Protein AF-A0A352FK20-F1 (afdb_monomer)

Radius of gyration: 24.93 Å; Cα contacts (8 Å, |Δi|>4): 158; chains: 1; bounding box: 76×64×79 Å

Mean predicted aligned error: 16.55 Å

Nearest PDB structures (foldseek):
  9g6k-assembly1_LO  TM=6.236E-01  e=1.620E+00  Toxoplasma gondii
  7z24-assembly1_A  TM=2.726E-01  e=5.419E-01  Human immunodeficiency virus type 1 BH10
  3jva-assembly1_C  TM=3.379E-01  e=4.843E+00  Enterococcus faecalis V583
  6hiv-assembly1_CQ  TM=2.005E-01  e=7.880E+00  Trypanosoma brucei brucei

pLDDT: mean 73.33, std 23.07, range [33.41, 97.56]

Sequence (200 aa):
MKIEVPALSTTNFAVSARATLFMNYSQLVYPLFMFGSLTFVTVTRFGFESRRQVFAFEAVPQTMHHVSTKEASFELLTSSKKSSADNRPRLGTVLPIVTANGFTILEGSRVGGTTDHRFRVRHSTGSQQNVSVRFDRSVMARVDQVRKSHLWIGSRFWAFQAEAYLEAYLIEKADYPPKDQLLIEELSDDEMLLAAHWKD

Structure (mmCIF, N/CA/C/O backbone):
data_AF-A0A352FK20-F1
#
_entry.id   AF-A0A352FK20-F1
#
loop_
_atom_site.group_PDB
_atom_site.id
_atom_site.type_symbol
_atom_site.label_atom_id
_atom_site.label_alt_id
_atom_site.label_comp_id
_atom_site.label_asym_id
_atom_site.label_entity_id
_atom_site.label_seq_id
_atom_site.pdbx_PDB_ins_code
_atom_site.Cartn_x
_atom_site.Cartn_y
_atom_site.Cartn_z
_atom_site.occupancy
_atom_site.B_iso_or_equiv
_atom_site.auth_seq_id
_atom_site.auth_comp_id
_atom_site.auth_asym_id
_atom_site.auth_atom_id
_atom_site.pdbx_PDB_model_num
ATOM 1 N N . MET A 1 1 ? 29.766 -10.667 45.764 1.00 51.94 1 MET A N 1
ATOM 2 C CA . MET A 1 1 ? 29.066 -9.689 44.904 1.00 51.94 1 MET A CA 1
ATOM 3 C C . MET A 1 1 ? 28.395 -10.461 43.785 1.00 51.94 1 MET A C 1
ATOM 5 O O . MET A 1 1 ? 29.084 -11.165 43.063 1.00 51.94 1 MET A O 1
ATOM 9 N N . LYS A 1 2 ? 27.062 -10.440 43.738 1.00 50.00 2 LYS A N 1
ATOM 10 C CA . LYS A 1 2 ? 26.244 -11.222 42.804 1.00 50.00 2 LYS A CA 1
ATOM 11 C C . LYS A 1 2 ? 25.776 -10.249 41.723 1.00 50.00 2 LYS A C 1
ATOM 13 O O . LYS A 1 2 ? 25.103 -9.280 42.052 1.00 50.00 2 LYS A O 1
ATOM 18 N N . ILE A 1 3 ? 26.238 -10.439 40.492 1.00 56.88 3 ILE A N 1
ATOM 19 C CA . ILE A 1 3 ? 25.910 -9.571 39.358 1.00 56.88 3 ILE A CA 1
ATOM 20 C C . ILE A 1 3 ? 24.751 -10.244 38.624 1.00 56.88 3 ILE A C 1
ATOM 22 O O . ILE A 1 3 ? 24.950 -11.246 37.941 1.00 56.88 3 ILE A O 1
ATOM 26 N N . GLU A 1 4 ? 23.537 -9.739 38.833 1.00 54.69 4 GLU A N 1
ATOM 27 C CA . GLU A 1 4 ? 22.370 -10.096 38.025 1.00 54.69 4 GLU A CA 1
ATOM 28 C C . GLU A 1 4 ? 22.390 -9.274 36.737 1.00 54.69 4 GLU A C 1
ATOM 30 O O . GLU A 1 4 ? 22.394 -8.043 36.764 1.00 54.69 4 GLU A O 1
ATOM 35 N N . VAL A 1 5 ? 22.419 -9.971 35.604 1.00 64.69 5 VAL A N 1
ATOM 36 C CA . VAL A 1 5 ? 22.269 -9.380 34.273 1.00 64.69 5 VAL A CA 1
ATOM 37 C C . VAL A 1 5 ? 20.820 -9.607 33.833 1.00 64.69 5 VAL A C 1
ATOM 39 O O . VAL A 1 5 ? 20.395 -10.764 33.784 1.00 64.69 5 VAL A O 1
ATOM 42 N N . PRO A 1 6 ? 20.041 -8.558 33.512 1.00 68.38 6 PRO A N 1
ATOM 43 C CA . PRO A 1 6 ? 18.671 -8.732 33.055 1.00 68.38 6 PRO A CA 1
ATOM 44 C C . PRO A 1 6 ? 18.643 -9.143 31.579 1.00 68.38 6 PRO A C 1
ATOM 46 O O . PRO A 1 6 ? 19.201 -8.474 30.709 1.00 68.38 6 PRO A O 1
ATOM 49 N N . ALA A 1 7 ? 17.959 -10.252 31.300 1.00 60.22 7 ALA A N 1
ATOM 50 C CA . ALA A 1 7 ? 17.655 -10.703 29.951 1.00 60.22 7 ALA A CA 1
ATOM 51 C C . ALA A 1 7 ? 16.513 -9.857 29.363 1.00 60.22 7 ALA A C 1
ATOM 53 O O . ALA A 1 7 ? 15.358 -9.983 29.767 1.00 60.22 7 ALA A O 1
ATOM 54 N N . LEU A 1 8 ? 16.832 -9.001 28.392 1.00 63.03 8 LEU A N 1
ATOM 55 C CA . LEU A 1 8 ? 15.844 -8.339 27.541 1.00 63.03 8 LEU A CA 1
ATOM 56 C C . LEU A 1 8 ? 15.506 -9.271 26.375 1.00 63.03 8 LEU A C 1
ATOM 58 O O . LEU A 1 8 ? 16.258 -9.368 25.408 1.00 63.03 8 LEU A O 1
ATOM 62 N N . SER A 1 9 ? 14.376 -9.971 26.475 1.00 52.50 9 SER A N 1
ATOM 63 C CA . SER A 1 9 ? 13.798 -10.710 25.353 1.00 52.50 9 SER A CA 1
ATOM 64 C C . SER A 1 9 ? 12.738 -9.836 24.683 1.00 52.50 9 SER A C 1
ATOM 66 O O . SER A 1 9 ? 11.588 -9.791 25.112 1.00 52.50 9 SER A O 1
ATOM 68 N N . THR A 1 10 ? 13.140 -9.102 23.645 1.00 50.31 10 THR A N 1
ATOM 69 C CA . THR A 1 10 ? 12.216 -8.389 22.754 1.00 50.31 10 THR A CA 1
ATOM 70 C C . THR A 1 10 ? 11.916 -9.300 21.570 1.00 50.31 10 THR A C 1
ATOM 72 O O . THR A 1 10 ? 12.651 -9.327 20.586 1.00 50.31 10 THR A O 1
ATOM 75 N N . THR A 1 11 ? 10.852 -10.091 21.676 1.00 53.06 11 THR A N 1
ATOM 76 C CA . THR A 1 11 ? 10.315 -10.877 20.561 1.00 53.06 11 THR A CA 1
ATOM 77 C C . THR A 1 11 ? 9.381 -9.989 19.743 1.00 53.06 11 THR A C 1
ATOM 79 O O . THR A 1 11 ? 8.244 -9.725 20.123 1.00 53.06 11 THR A O 1
ATOM 82 N N . ASN A 1 12 ? 9.882 -9.489 18.61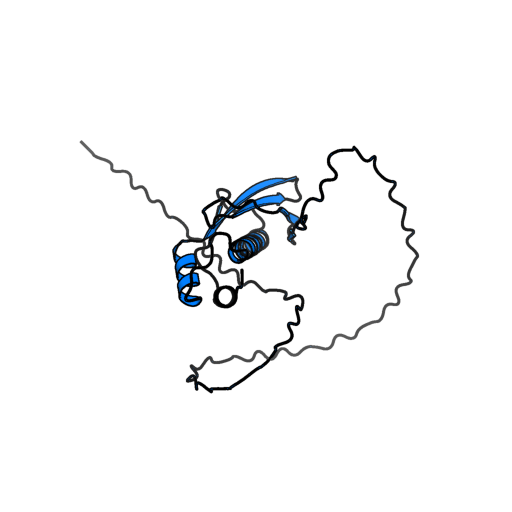2 1.00 46.91 12 ASN A N 1
ATOM 83 C CA . ASN A 1 12 ? 9.054 -8.837 17.603 1.00 46.91 12 ASN A CA 1
ATOM 84 C C . ASN A 1 12 ? 8.267 -9.921 16.856 1.00 46.91 12 ASN A C 1
ATOM 86 O O . ASN A 1 12 ? 8.843 -10.706 16.106 1.00 46.91 12 ASN A O 1
ATOM 90 N N . PHE A 1 13 ? 6.954 -9.974 17.073 1.00 40.75 13 PHE A N 1
ATOM 91 C CA . PHE A 1 13 ? 6.053 -10.770 16.248 1.00 40.75 13 PHE A CA 1
ATOM 92 C C . PHE A 1 13 ? 5.891 -10.076 14.892 1.00 40.75 13 PHE A C 1
ATOM 94 O O . PHE A 1 13 ? 5.164 -9.091 14.774 1.00 40.75 13 PHE A O 1
ATOM 101 N N . ALA A 1 14 ? 6.586 -10.586 13.875 1.00 43.91 14 ALA A N 1
ATOM 102 C CA . ALA A 1 14 ? 6.302 -10.268 12.483 1.00 43.91 14 ALA A CA 1
ATOM 103 C C . ALA A 1 14 ? 4.972 -10.937 12.110 1.00 43.91 14 ALA A C 1
ATOM 105 O O . ALA A 1 14 ? 4.897 -12.150 11.904 1.00 43.91 14 ALA A O 1
ATOM 106 N N . VAL A 1 15 ? 3.892 -10.158 12.100 1.00 47.38 15 VAL A N 1
ATOM 107 C CA . VAL A 1 15 ? 2.599 -10.611 11.586 1.00 47.38 15 VAL A CA 1
ATOM 108 C C . VAL A 1 15 ? 2.674 -10.514 10.067 1.00 47.38 15 VAL A C 1
ATOM 110 O O . VAL A 1 15 ? 2.374 -9.477 9.486 1.00 47.38 15 VAL A O 1
ATOM 113 N N . SER A 1 16 ? 3.108 -11.601 9.427 1.00 44.88 16 SER A N 1
ATOM 114 C CA . SER A 1 16 ? 2.989 -11.771 7.979 1.00 44.88 16 SER A CA 1
ATOM 115 C C . SER A 1 16 ? 1.505 -11.932 7.642 1.00 44.88 16 SER A C 1
ATOM 117 O O . SER A 1 16 ? 0.932 -13.022 7.714 1.00 44.88 16 SER A O 1
ATOM 119 N N . ALA A 1 17 ? 0.846 -10.809 7.363 1.00 48.62 17 ALA A N 1
ATOM 120 C CA . ALA A 1 17 ? -0.505 -10.794 6.832 1.00 48.62 17 ALA A CA 1
ATOM 121 C C . ALA A 1 17 ? -0.433 -11.197 5.354 1.00 48.62 17 ALA A C 1
ATOM 123 O O . ALA A 1 17 ? -0.229 -10.368 4.471 1.00 48.62 17 ALA A O 1
ATOM 124 N N . ARG A 1 18 ? -0.584 -12.496 5.078 1.00 43.16 18 ARG A N 1
ATOM 125 C CA . ARG A 1 18 ? -0.874 -12.995 3.729 1.00 43.16 18 ARG A CA 1
ATOM 126 C C . ARG A 1 18 ? -2.315 -12.628 3.368 1.00 43.16 18 ARG A C 1
ATOM 128 O O . ARG A 1 18 ? -3.209 -13.471 3.401 1.00 43.16 18 ARG A O 1
ATOM 135 N N . ALA A 1 19 ? -2.535 -11.356 3.045 1.00 44.56 19 ALA A N 1
ATOM 136 C CA . ALA A 1 19 ? -3.789 -10.883 2.487 1.00 44.56 19 ALA A CA 1
ATOM 137 C C . ALA A 1 19 ? -3.945 -11.492 1.088 1.00 44.56 19 ALA A C 1
ATOM 139 O O . ALA A 1 19 ? -3.331 -11.059 0.118 1.00 44.56 19 ALA A O 1
ATOM 140 N N . THR A 1 20 ? -4.747 -12.550 0.988 1.00 47.22 20 THR A N 1
ATOM 141 C CA . THR A 1 20 ? -5.187 -13.071 -0.308 1.00 47.22 20 THR A CA 1
ATOM 142 C C . THR A 1 20 ? -6.298 -12.137 -0.779 1.00 47.22 20 THR A C 1
ATOM 144 O O . THR A 1 20 ? -7.471 -12.356 -0.481 1.00 47.22 20 THR A O 1
ATOM 147 N N . LEU A 1 21 ? -5.914 -11.022 -1.405 1.00 49.69 21 LEU A N 1
ATOM 148 C CA . LEU A 1 21 ? -6.835 -10.039 -1.966 1.00 49.69 21 LEU A CA 1
ATOM 149 C C . LEU A 1 21 ? -7.672 -10.713 -3.061 1.00 49.69 21 LEU A C 1
ATOM 151 O O . LEU A 1 21 ? -7.237 -10.870 -4.199 1.00 49.69 21 LEU A O 1
ATOM 155 N N . PHE A 1 22 ? -8.904 -11.100 -2.725 1.00 42.16 22 PHE A N 1
ATOM 156 C CA . PHE A 1 22 ? -9.936 -11.343 -3.726 1.00 42.16 22 PHE A CA 1
ATOM 157 C C . PHE A 1 22 ? -10.317 -9.990 -4.331 1.00 42.16 22 PHE A C 1
ATOM 159 O O . PHE A 1 22 ? -11.246 -9.320 -3.884 1.00 42.16 22 PHE A O 1
ATOM 166 N N . MET A 1 23 ? -9.551 -9.573 -5.339 1.00 46.28 23 MET A N 1
ATOM 167 C CA . MET A 1 23 ? -9.867 -8.429 -6.184 1.00 46.28 23 MET A CA 1
ATOM 168 C C . MET A 1 23 ? -11.218 -8.683 -6.854 1.00 46.28 23 MET A C 1
ATOM 170 O O . MET A 1 23 ? -11.328 -9.451 -7.812 1.00 46.28 23 MET A O 1
ATOM 174 N N . ASN A 1 24 ? -12.262 -8.025 -6.351 1.00 38.66 24 ASN A N 1
ATOM 175 C CA . ASN A 1 24 ? -13.532 -7.905 -7.049 1.00 38.66 24 ASN A CA 1
ATOM 176 C C . ASN A 1 24 ? -13.319 -6.912 -8.205 1.00 38.66 24 ASN A C 1
ATOM 178 O O . ASN A 1 24 ? -13.591 -5.717 -8.095 1.00 38.66 24 ASN A O 1
ATOM 182 N N . TYR A 1 25 ? -12.714 -7.417 -9.285 1.00 43.09 25 TYR A N 1
ATOM 183 C CA . TYR A 1 25 ? -12.456 -6.706 -10.533 1.00 43.09 25 TYR A CA 1
ATOM 184 C C . TYR A 1 25 ? -13.791 -6.241 -11.130 1.00 43.09 25 TYR A C 1
ATOM 186 O O . TYR A 1 25 ? -14.442 -6.948 -11.900 1.00 43.09 25 TYR A O 1
ATOM 194 N N . SER A 1 26 ? -14.203 -5.019 -10.795 1.00 40.47 26 SER A N 1
ATOM 195 C CA . SER A 1 26 ? -15.164 -4.297 -11.622 1.00 40.47 26 SER A CA 1
ATOM 196 C C . SER A 1 26 ? -14.507 -4.062 -12.981 1.00 40.47 26 SER A C 1
ATOM 198 O O . SER A 1 26 ? -13.414 -3.508 -13.082 1.00 40.47 26 SER A O 1
ATOM 200 N N . GLN A 1 27 ? -15.148 -4.593 -14.016 1.00 39.72 27 GLN A N 1
ATOM 201 C CA . GLN A 1 27 ? -14.613 -4.777 -15.358 1.00 39.72 27 GLN A CA 1
ATOM 202 C C . GLN A 1 27 ? -14.127 -3.463 -15.989 1.00 39.72 27 GLN A C 1
ATOM 204 O O . GLN A 1 27 ? -14.922 -2.671 -16.489 1.00 39.72 27 GLN A O 1
ATOM 209 N N . LEU A 1 28 ? -12.811 -3.266 -16.052 1.00 41.94 28 LEU A N 1
ATOM 210 C CA . LEU A 1 28 ? -12.199 -2.386 -17.043 1.00 41.94 28 LEU A CA 1
ATOM 211 C C . LEU A 1 28 ? -11.729 -3.256 -18.208 1.00 41.94 28 LEU A C 1
ATOM 213 O O . LEU A 1 28 ? -10.650 -3.845 -18.189 1.00 41.94 28 LEU A O 1
ATOM 217 N N . VAL A 1 29 ? -12.594 -3.372 -19.215 1.00 39.56 29 VAL A N 1
ATOM 218 C CA . VAL A 1 29 ? -12.270 -3.983 -20.506 1.00 39.56 29 VAL A CA 1
ATOM 219 C C . VAL A 1 29 ? -11.318 -3.038 -21.236 1.00 39.56 29 VAL A C 1
ATOM 221 O O . VAL A 1 29 ? -11.742 -2.045 -21.824 1.00 39.56 29 VAL A O 1
ATOM 224 N N . TYR A 1 30 ? -10.020 -3.328 -21.193 1.00 37.00 30 TYR A N 1
ATOM 225 C CA . TYR A 1 30 ? -9.055 -2.662 -22.061 1.00 37.00 30 TYR A CA 1
ATOM 226 C C . TYR A 1 30 ? -9.026 -3.364 -23.429 1.00 37.00 30 TYR A C 1
ATOM 228 O O . TYR A 1 30 ? -8.858 -4.585 -23.477 1.00 37.00 30 TYR A O 1
ATOM 236 N N . PRO A 1 31 ? -9.156 -2.637 -24.554 1.00 41.69 31 PRO A N 1
ATOM 237 C CA . PRO A 1 31 ? -8.929 -3.213 -25.871 1.00 41.69 31 PRO A CA 1
ATOM 238 C C . PRO A 1 31 ? -7.438 -3.527 -26.044 1.00 41.69 31 PRO A C 1
ATOM 240 O O . PRO A 1 31 ? -6.585 -2.638 -26.076 1.00 41.69 31 PRO A O 1
ATOM 243 N N . LEU A 1 32 ? -7.129 -4.818 -26.154 1.00 46.16 32 LEU A N 1
ATOM 244 C CA . LEU A 1 32 ? -5.804 -5.335 -26.467 1.00 46.16 32 LEU A CA 1
ATOM 245 C C . LEU A 1 32 ? -5.486 -5.032 -27.944 1.00 46.16 32 LEU A C 1
ATOM 247 O O . LEU A 1 32 ? -5.894 -5.769 -28.840 1.00 46.16 32 LEU A O 1
ATOM 251 N N . PHE A 1 33 ? -4.766 -3.942 -28.215 1.00 45.53 33 PHE A N 1
ATOM 252 C CA . PHE A 1 33 ? -4.158 -3.723 -29.530 1.00 45.53 33 PHE A CA 1
ATOM 253 C C . PHE A 1 33 ? -2.962 -4.670 -29.692 1.00 45.53 33 PHE A C 1
ATOM 255 O O . PHE A 1 33 ? -1.864 -4.411 -29.205 1.00 45.53 33 PHE A O 1
ATOM 262 N N . MET A 1 34 ? -3.201 -5.790 -30.372 1.00 51.59 34 MET A N 1
ATOM 263 C CA . MET A 1 34 ? -2.181 -6.742 -30.804 1.00 51.59 34 MET A CA 1
ATOM 264 C C . MET A 1 34 ? -1.506 -6.231 -32.082 1.00 51.59 34 MET A C 1
ATOM 266 O O . MET A 1 34 ? -2.117 -6.229 -33.147 1.00 51.59 34 MET A O 1
ATOM 270 N N . PHE A 1 35 ? -0.230 -5.857 -31.994 1.00 48.53 35 PHE A N 1
ATOM 271 C CA . PHE A 1 35 ? 0.662 -5.802 -33.151 1.00 48.53 35 PHE A CA 1
ATOM 272 C C . PHE A 1 35 ? 1.898 -6.661 -32.882 1.00 48.53 35 PHE A C 1
ATOM 274 O O . PHE A 1 35 ? 2.691 -6.357 -31.999 1.00 48.53 35 PHE A O 1
ATOM 281 N N . GLY A 1 36 ? 2.066 -7.689 -33.717 1.00 45.59 36 GLY A N 1
ATOM 282 C CA . GLY A 1 36 ? 3.377 -8.100 -34.215 1.00 45.59 36 GLY A CA 1
ATOM 283 C C . GLY A 1 36 ? 4.175 -9.120 -33.401 1.00 45.59 36 GLY A C 1
ATOM 284 O O . GLY A 1 36 ? 4.912 -8.765 -32.494 1.00 45.59 36 GLY A O 1
ATOM 285 N N . SER A 1 37 ? 4.174 -10.348 -33.926 1.00 42.19 37 SER A N 1
ATOM 286 C CA . SER A 1 37 ? 5.195 -11.397 -33.788 1.00 42.19 37 SER A CA 1
ATOM 287 C C . SER A 1 37 ? 5.196 -12.242 -32.510 1.00 42.19 37 SER A C 1
ATOM 289 O O . SER A 1 37 ? 5.580 -11.825 -31.422 1.00 42.19 37 SER A O 1
ATOM 291 N N . LEU A 1 38 ? 4.783 -13.495 -32.703 1.00 36.97 38 LEU A N 1
ATOM 292 C CA . LEU A 1 38 ? 4.643 -14.542 -31.704 1.00 36.97 38 LEU A CA 1
ATOM 293 C C . LEU A 1 38 ? 5.912 -15.416 -31.729 1.00 36.97 38 LEU A C 1
ATOM 295 O O . LEU A 1 38 ? 6.057 -16.281 -32.592 1.00 36.97 38 LEU A O 1
ATOM 299 N N . THR A 1 39 ? 6.845 -15.199 -30.804 1.00 46.72 39 THR A N 1
ATOM 300 C CA . THR A 1 39 ? 7.917 -16.164 -30.510 1.00 46.72 39 THR A CA 1
ATOM 301 C C . THR A 1 39 ? 7.460 -17.060 -29.365 1.00 46.72 39 THR A C 1
ATOM 303 O O . THR A 1 39 ? 7.299 -16.616 -28.231 1.00 46.72 39 THR A O 1
ATOM 306 N N . PHE A 1 40 ? 7.231 -18.338 -29.662 1.00 33.41 40 PHE A N 1
ATOM 307 C CA . PHE A 1 40 ? 6.885 -19.336 -28.655 1.00 33.41 40 PHE A CA 1
ATOM 308 C C . PHE A 1 40 ? 8.136 -19.731 -27.863 1.00 33.41 40 PHE A C 1
ATOM 310 O O . PHE A 1 40 ? 9.061 -20.327 -28.411 1.00 33.41 40 PHE A O 1
ATOM 317 N N . VAL A 1 41 ? 8.152 -19.427 -26.566 1.00 44.19 41 VAL A N 1
ATOM 318 C CA . VAL A 1 41 ? 9.082 -20.032 -25.606 1.00 44.19 41 VAL A CA 1
ATOM 319 C C . VAL A 1 41 ? 8.355 -21.203 -24.951 1.00 44.19 41 VAL A C 1
ATOM 321 O O . VAL A 1 41 ? 7.394 -21.016 -24.208 1.00 44.19 41 VAL A O 1
ATOM 324 N N . THR A 1 42 ? 8.788 -22.427 -25.245 1.00 42.25 42 THR A N 1
ATOM 325 C CA . THR A 1 42 ? 8.328 -23.640 -24.557 1.00 42.25 42 THR A CA 1
ATOM 326 C C . THR A 1 42 ? 8.848 -23.644 -23.123 1.00 42.25 42 THR A C 1
ATOM 328 O O . THR A 1 42 ? 10.028 -23.892 -22.887 1.00 42.25 42 THR A O 1
ATOM 331 N N . VAL A 1 43 ? 7.961 -23.374 -22.165 1.00 46.47 43 VAL A N 1
ATOM 332 C CA . VAL A 1 43 ? 8.228 -23.544 -20.731 1.00 46.47 43 VAL A CA 1
ATOM 333 C C . VAL A 1 43 ? 7.851 -24.965 -20.320 1.00 46.47 43 VAL A C 1
ATOM 335 O O . VAL A 1 43 ? 6.706 -25.395 -20.473 1.00 46.47 43 VAL A O 1
ATOM 338 N N . THR A 1 44 ? 8.833 -25.705 -19.811 1.00 40.94 44 THR A N 1
ATOM 339 C CA . THR A 1 44 ? 8.677 -27.073 -19.315 1.00 40.94 44 THR A CA 1
ATOM 340 C C . THR A 1 44 ? 7.800 -27.078 -18.062 1.00 40.94 44 THR A C 1
ATOM 342 O O . THR A 1 44 ? 8.084 -26.419 -17.065 1.00 40.94 44 THR A O 1
ATOM 345 N N . ARG A 1 45 ? 6.697 -27.817 -18.151 1.00 41.00 45 ARG A N 1
ATOM 346 C CA . ARG A 1 45 ? 5.589 -27.884 -17.196 1.00 41.00 45 ARG A CA 1
ATOM 347 C C . ARG A 1 45 ? 6.009 -28.627 -15.919 1.00 41.00 45 ARG A C 1
ATOM 349 O O . ARG A 1 45 ? 6.223 -29.835 -15.961 1.00 41.00 45 ARG A O 1
ATOM 356 N N . PHE A 1 46 ? 6.091 -27.921 -14.791 1.00 41.38 46 PHE A N 1
ATOM 357 C CA . PHE A 1 46 ? 6.147 -28.533 -13.459 1.00 41.38 46 PHE A CA 1
ATOM 358 C C . PHE A 1 46 ? 4.733 -28.990 -13.071 1.00 41.38 46 PHE A C 1
ATOM 360 O O . PHE A 1 46 ? 3.771 -28.227 -13.181 1.00 41.38 46 PHE A O 1
ATOM 367 N N . GLY A 1 47 ? 4.592 -30.262 -12.699 1.00 42.03 47 GLY A N 1
ATOM 368 C CA . GLY A 1 47 ? 3.309 -30.882 -12.376 1.00 42.03 47 GLY A CA 1
ATOM 369 C C . GLY A 1 47 ? 2.707 -30.313 -11.095 1.00 42.03 47 GLY A C 1
ATOM 370 O O . GLY A 1 47 ? 3.269 -30.485 -10.019 1.00 42.03 47 GLY A O 1
ATOM 371 N N . PHE A 1 48 ? 1.546 -29.669 -11.219 1.00 43.09 48 PHE A N 1
ATOM 372 C CA . PHE A 1 48 ? 0.671 -29.354 -10.095 1.00 43.09 48 PHE A CA 1
ATOM 373 C C . PHE A 1 48 ? -0.589 -30.209 -10.230 1.00 43.09 48 PHE A C 1
ATOM 375 O O . PHE A 1 48 ? -1.363 -30.075 -11.182 1.00 43.09 48 PHE A O 1
ATOM 382 N N . GLU A 1 49 ? -0.743 -31.155 -9.312 1.00 45.88 49 GLU A N 1
ATOM 383 C CA . GLU A 1 49 ? -1.829 -32.125 -9.288 1.00 45.88 49 GLU A CA 1
ATOM 384 C C . GLU A 1 49 ? -3.122 -31.428 -8.841 1.00 45.88 49 GLU A C 1
ATOM 386 O O . GLU A 1 49 ? -3.375 -31.176 -7.663 1.00 45.88 49 GLU A O 1
ATOM 391 N N . SER A 1 50 ? -3.924 -31.030 -9.829 1.00 46.50 50 SER A N 1
ATOM 392 C CA . SER A 1 50 ? -5.196 -30.337 -9.644 1.00 46.50 50 SER A CA 1
ATOM 393 C C . SER A 1 50 ? -6.270 -31.324 -9.177 1.00 46.50 50 SER A C 1
ATOM 395 O O . SER A 1 50 ? -6.862 -32.056 -9.974 1.00 46.50 50 SER A O 1
ATOM 397 N N . ARG A 1 51 ? -6.546 -31.343 -7.867 1.00 56.19 51 ARG A N 1
ATOM 398 C CA . ARG A 1 51 ? -7.761 -31.959 -7.316 1.00 56.19 51 ARG A CA 1
ATOM 399 C C . ARG A 1 51 ? -8.979 -31.172 -7.801 1.00 56.19 51 ARG A C 1
ATOM 401 O O . ARG A 1 51 ? -9.334 -30.142 -7.236 1.00 56.19 51 ARG A O 1
ATOM 408 N N . ARG A 1 52 ? -9.635 -31.679 -8.845 1.00 49.84 52 ARG A N 1
ATOM 409 C CA . ARG A 1 52 ? -10.973 -31.242 -9.262 1.00 49.84 52 ARG A CA 1
ATOM 410 C C . ARG A 1 52 ? -11.978 -31.593 -8.163 1.00 49.84 52 ARG A C 1
ATOM 412 O O . ARG A 1 52 ? -12.404 -32.740 -8.066 1.00 49.84 52 ARG A O 1
ATOM 419 N N . GLN A 1 53 ? -12.370 -30.616 -7.348 1.00 49.38 53 GLN A N 1
ATOM 420 C CA . GLN A 1 53 ? -13.639 -30.693 -6.630 1.00 49.38 53 GLN A CA 1
ATOM 421 C C . GLN A 1 53 ? -14.754 -30.345 -7.616 1.00 49.38 53 GLN A C 1
ATOM 423 O O . GLN A 1 53 ? -14.857 -29.219 -8.098 1.00 49.38 53 GLN A O 1
ATOM 428 N N . VAL A 1 54 ? -15.547 -31.353 -7.970 1.00 53.25 54 VAL A N 1
ATOM 429 C CA . VAL A 1 54 ? -16.763 -31.194 -8.764 1.00 53.25 54 VAL A CA 1
ATOM 430 C C . VAL A 1 54 ? -17.857 -30.747 -7.802 1.00 53.25 54 VAL A C 1
ATOM 432 O O . VAL A 1 54 ? -18.368 -31.551 -7.028 1.00 53.25 54 VAL A O 1
ATOM 435 N N . PHE A 1 55 ? -18.187 -29.459 -7.819 1.00 43.75 55 PHE A N 1
ATOM 436 C CA . PHE A 1 55 ? -19.355 -28.944 -7.115 1.00 43.75 55 PHE A CA 1
ATOM 437 C C . PHE A 1 55 ? -20.580 -29.134 -8.007 1.00 43.75 55 PHE A C 1
ATOM 439 O O . PHE A 1 55 ? -20.712 -28.494 -9.051 1.00 43.75 55 PHE A O 1
ATOM 446 N N . ALA A 1 56 ? -21.458 -30.053 -7.610 1.00 52.59 56 ALA A N 1
ATOM 447 C CA . ALA A 1 56 ? -22.791 -30.162 -8.175 1.00 52.59 56 ALA A CA 1
ATOM 448 C C . ALA A 1 56 ? -23.616 -28.961 -7.690 1.00 52.59 56 ALA A C 1
ATOM 450 O O . ALA A 1 56 ? -23.837 -28.801 -6.492 1.00 52.59 56 ALA A O 1
ATOM 451 N N . PHE A 1 57 ? -24.034 -28.101 -8.618 1.00 46.62 57 PHE A N 1
ATOM 452 C CA . PHE A 1 57 ? -24.996 -27.041 -8.338 1.00 46.62 57 PHE A CA 1
ATOM 453 C C . PHE A 1 57 ? -26.404 -27.628 -8.411 1.00 46.62 57 PHE A C 1
ATOM 455 O O . PHE A 1 57 ? -26.880 -28.007 -9.480 1.00 46.62 57 PHE A O 1
ATOM 462 N N . GLU A 1 58 ? -27.053 -27.722 -7.256 1.00 49.22 58 GLU A N 1
ATOM 463 C CA . GLU A 1 58 ? -28.460 -28.082 -7.135 1.00 49.22 58 GLU A CA 1
ATOM 464 C C . GLU A 1 58 ? -29.314 -26.874 -7.551 1.00 49.22 58 GLU A C 1
ATOM 466 O O . GLU A 1 58 ? -29.188 -25.774 -7.007 1.00 49.22 58 GLU A O 1
ATOM 471 N N . ALA A 1 59 ? -30.131 -27.053 -8.590 1.00 53.34 59 ALA A N 1
ATOM 472 C CA . ALA A 1 59 ? -30.981 -26.005 -9.137 1.00 53.34 59 ALA A CA 1
ATOM 473 C C . ALA A 1 59 ? -32.140 -25.706 -8.174 1.00 53.34 59 ALA A C 1
ATOM 475 O O . ALA A 1 59 ? -33.086 -26.484 -8.063 1.00 53.34 59 ALA A O 1
ATOM 476 N N . VAL A 1 60 ? -32.074 -24.561 -7.491 1.00 67.62 60 VAL A N 1
ATOM 477 C CA . VAL A 1 60 ? -33.167 -24.062 -6.650 1.00 67.62 60 VAL A CA 1
ATOM 478 C C . VAL A 1 60 ? -34.241 -23.419 -7.544 1.00 67.62 60 VAL A C 1
ATOM 480 O O . VAL A 1 60 ? -33.915 -22.523 -8.328 1.00 67.62 60 VAL A O 1
ATOM 483 N N . PRO A 1 61 ? -35.519 -23.833 -7.452 1.00 60.00 61 PRO A N 1
ATOM 484 C CA . PRO A 1 61 ? -36.602 -23.218 -8.209 1.00 60.00 61 PRO A CA 1
ATOM 485 C C . PRO A 1 61 ? -36.861 -21.787 -7.722 1.00 60.00 61 PRO A C 1
ATOM 487 O O . PRO A 1 61 ? -37.087 -21.543 -6.539 1.00 60.00 61 PRO A O 1
ATOM 490 N N . GLN A 1 62 ? -36.844 -20.832 -8.653 1.00 48.12 62 GLN A N 1
ATOM 491 C CA . GLN A 1 62 ? -37.179 -19.437 -8.380 1.00 48.12 62 GLN A CA 1
ATOM 492 C C . GLN A 1 62 ? -38.701 -19.269 -8.299 1.00 48.12 62 GLN A C 1
ATOM 494 O O . GLN A 1 62 ? -39.399 -19.270 -9.312 1.00 48.12 62 GLN A O 1
ATOM 499 N N . THR A 1 63 ? -39.225 -19.096 -7.089 1.00 64.69 63 THR A N 1
ATOM 500 C CA . THR A 1 63 ? -40.585 -18.604 -6.855 1.00 64.69 63 THR A CA 1
ATOM 501 C C . THR A 1 63 ? -40.629 -17.094 -7.095 1.00 64.69 63 THR A C 1
ATOM 503 O O . THR A 1 63 ? -40.130 -16.297 -6.303 1.00 64.69 63 THR A O 1
ATOM 506 N N . MET A 1 64 ? -41.239 -16.694 -8.214 1.00 50.69 64 MET A N 1
ATOM 507 C CA . MET A 1 64 ? -41.570 -15.300 -8.517 1.00 50.69 64 MET A CA 1
ATOM 508 C C . MET A 1 64 ? -42.632 -14.781 -7.539 1.00 50.69 64 MET A C 1
ATOM 510 O O . MET A 1 64 ? -43.822 -15.052 -7.696 1.00 50.69 64 MET A O 1
ATOM 514 N N . HIS A 1 65 ? -42.216 -13.983 -6.556 1.00 60.09 65 HIS A N 1
ATOM 515 C CA . HIS A 1 65 ? -43.128 -13.134 -5.797 1.00 60.09 65 HIS A CA 1
ATOM 516 C C . HIS A 1 65 ? -43.214 -11.756 -6.457 1.00 60.09 65 HIS A C 1
ATOM 518 O O . HIS A 1 65 ? -42.275 -10.963 -6.437 1.00 60.09 65 HIS A O 1
ATOM 524 N N . HIS A 1 66 ? -44.371 -11.489 -7.057 1.00 59.25 66 HIS A N 1
ATOM 525 C CA . HIS A 1 66 ? -44.775 -10.200 -7.603 1.00 59.25 66 HIS A CA 1
ATOM 526 C C . HIS A 1 66 ? -44.936 -9.179 -6.461 1.00 59.25 66 HIS A C 1
ATOM 528 O O . HIS A 1 66 ? -45.974 -9.124 -5.798 1.00 59.25 66 HIS A O 1
ATOM 534 N N . VAL A 1 67 ? -43.896 -8.382 -6.200 1.00 63.59 67 VAL A N 1
ATOM 535 C CA . VAL A 1 67 ? -43.944 -7.288 -5.220 1.00 63.59 67 VAL A CA 1
ATOM 536 C C . VAL A 1 67 ? -44.501 -6.038 -5.893 1.00 63.59 67 VAL A C 1
ATOM 538 O O . VAL A 1 67 ? -43.871 -5.421 -6.747 1.00 63.59 67 VAL A O 1
ATOM 541 N N . SER A 1 68 ? -45.716 -5.686 -5.477 1.00 56.94 68 SER A N 1
ATOM 542 C CA . SER A 1 68 ? -46.423 -4.452 -5.804 1.00 56.94 68 SER A CA 1
ATOM 543 C C . SER A 1 68 ? -45.592 -3.232 -5.405 1.00 56.94 68 SER A C 1
ATOM 545 O O . SER A 1 68 ? -45.389 -2.964 -4.221 1.00 56.94 68 SER A O 1
ATOM 547 N N . THR A 1 69 ? -45.154 -2.469 -6.401 1.00 49.91 69 THR A N 1
ATOM 548 C CA . THR A 1 69 ? -44.488 -1.176 -6.246 1.00 49.91 69 THR A CA 1
ATOM 549 C C . THR A 1 69 ? -45.484 -0.177 -5.657 1.00 49.91 69 THR A C 1
ATOM 551 O O . THR A 1 69 ? -46.433 0.227 -6.324 1.00 49.91 69 THR A O 1
ATOM 554 N N . LYS A 1 70 ? -45.314 0.190 -4.383 1.00 56.72 70 LYS A N 1
ATOM 555 C CA . LYS A 1 70 ? -45.964 1.373 -3.814 1.00 56.72 70 LYS A CA 1
ATOM 556 C C . LYS A 1 70 ? -45.009 2.545 -3.969 1.00 56.72 70 LYS A C 1
ATOM 558 O O . LYS A 1 70 ? -43.869 2.480 -3.517 1.00 56.72 70 LYS A O 1
ATOM 563 N N . GLU A 1 71 ? -45.496 3.569 -4.655 1.00 56.00 71 GLU A N 1
ATOM 564 C CA . GLU A 1 71 ? -44.842 4.851 -4.874 1.00 56.00 71 GLU A CA 1
ATOM 565 C C . GLU A 1 71 ? -44.398 5.446 -3.532 1.00 56.00 71 GLU A C 1
ATOM 567 O O . GLU A 1 71 ? -45.217 5.808 -2.688 1.00 56.00 71 GLU A O 1
ATOM 572 N N . ALA A 1 72 ? -43.084 5.499 -3.321 1.00 53.41 72 ALA A N 1
ATOM 573 C CA . ALA A 1 72 ? -42.484 6.239 -2.227 1.00 53.41 72 ALA A CA 1
ATOM 574 C C . ALA A 1 72 ? -42.138 7.635 -2.746 1.00 53.41 72 ALA A C 1
ATOM 576 O O . ALA A 1 72 ? -41.224 7.819 -3.552 1.00 53.41 72 ALA A O 1
ATOM 577 N N . SER A 1 73 ? -42.923 8.605 -2.293 1.00 54.94 73 SER A N 1
ATOM 578 C CA . SER A 1 73 ? -42.714 10.032 -2.480 1.00 54.94 73 SER A CA 1
ATOM 579 C C . SER A 1 73 ? -41.307 10.426 -2.026 1.00 54.94 73 SER A C 1
ATOM 581 O O . SER A 1 73 ? -40.957 10.288 -0.855 1.00 54.94 73 SER A O 1
ATOM 583 N N . PHE A 1 74 ? -40.496 10.924 -2.957 1.00 47.69 74 PHE A N 1
ATOM 584 C CA . PHE A 1 74 ? -39.228 11.575 -2.646 1.00 47.69 74 PHE A CA 1
ATOM 585 C C . PHE A 1 74 ? -39.524 12.947 -2.035 1.00 47.69 74 PHE A C 1
ATOM 587 O O . PHE A 1 74 ? -39.844 13.897 -2.750 1.00 47.69 74 PHE A O 1
ATOM 594 N N . GLU A 1 75 ? -39.431 13.057 -0.710 1.00 49.69 75 GLU A N 1
ATOM 595 C CA . GLU A 1 75 ? -39.439 14.360 -0.054 1.00 49.69 75 GLU A CA 1
ATOM 596 C C . GLU A 1 75 ? -38.137 15.108 -0.359 1.00 49.69 75 GLU A C 1
ATOM 598 O O . GLU A 1 75 ? -37.027 14.677 -0.034 1.00 49.69 75 GLU A O 1
ATOM 603 N N . LEU A 1 76 ? -38.312 16.247 -1.029 1.00 51.53 76 LEU A N 1
ATOM 604 C CA . LEU A 1 76 ? -37.313 17.273 -1.284 1.00 51.53 76 LEU A CA 1
ATOM 605 C C . LEU A 1 76 ? -36.637 17.687 0.033 1.00 51.53 76 LEU A C 1
ATOM 607 O O . LEU A 1 76 ? -37.201 18.439 0.829 1.00 51.53 76 LEU A O 1
ATOM 611 N N . LEU A 1 77 ? -35.389 17.264 0.234 1.00 55.56 77 LEU A N 1
ATOM 612 C CA . LEU A 1 77 ? -34.536 17.833 1.271 1.00 55.56 77 LEU A CA 1
ATOM 613 C C . LEU A 1 77 ? -34.211 19.286 0.906 1.00 55.56 77 LEU A C 1
ATOM 615 O O . LEU A 1 77 ? -33.470 19.584 -0.033 1.00 55.56 77 LEU A O 1
ATOM 619 N N . THR A 1 78 ? -34.798 20.202 1.668 1.00 46.75 78 THR A N 1
ATOM 620 C CA . THR A 1 78 ? -34.593 21.640 1.556 1.00 46.75 78 THR A CA 1
ATOM 621 C C . THR A 1 78 ? -33.158 22.018 1.912 1.00 46.75 78 THR A C 1
ATOM 623 O O . THR A 1 78 ? -32.702 21.848 3.041 1.00 46.75 78 THR A O 1
ATOM 626 N N . SER A 1 79 ? -32.489 22.561 0.898 1.00 47.38 79 SER A N 1
ATOM 627 C CA . SER A 1 79 ? -31.279 23.384 0.892 1.00 47.38 79 SER A CA 1
ATOM 628 C C . SER A 1 79 ? -30.894 24.005 2.246 1.00 47.38 79 SER A C 1
ATOM 630 O O . SER A 1 79 ? -31.477 24.994 2.695 1.00 47.38 79 SER A O 1
ATOM 632 N N . SER A 1 80 ? -29.848 23.456 2.870 1.00 48.28 80 SER A N 1
ATOM 633 C CA . SER A 1 80 ? -29.173 24.081 4.006 1.00 48.28 80 SER A CA 1
ATOM 634 C C . SER A 1 80 ? -28.164 25.126 3.514 1.00 48.28 80 SER A C 1
ATOM 636 O O . SER A 1 80 ? -27.164 24.822 2.865 1.00 48.28 80 SER A O 1
ATOM 638 N N . LYS A 1 81 ? -28.516 26.380 3.800 1.00 48.72 81 LYS A N 1
ATOM 639 C CA . LYS A 1 81 ? -27.730 27.619 3.908 1.00 48.72 81 LYS A CA 1
ATOM 640 C C . LYS A 1 81 ? -26.226 27.511 3.581 1.00 48.72 81 LYS A C 1
ATOM 642 O O . LYS A 1 81 ? -25.388 27.163 4.407 1.00 48.72 81 LYS A O 1
ATOM 647 N N . LYS A 1 82 ? -25.905 27.932 2.358 1.00 50.66 82 LYS A N 1
ATOM 648 C CA . LYS A 1 82 ? -24.569 28.084 1.771 1.00 50.66 82 LYS A CA 1
ATOM 649 C C . LYS A 1 82 ? -23.798 29.225 2.454 1.00 50.66 82 LYS A C 1
ATOM 651 O O . LYS A 1 82 ? -24.026 30.394 2.149 1.00 50.66 82 LYS A O 1
ATOM 656 N N . SER A 1 83 ? -22.878 28.902 3.364 1.00 53.25 83 SER A N 1
ATOM 657 C CA . SER A 1 83 ? -21.845 29.845 3.804 1.00 53.25 83 SER A CA 1
ATOM 658 C C . SER A 1 83 ? -20.770 29.948 2.722 1.00 53.25 83 SER A C 1
ATOM 660 O O . SER A 1 83 ? -20.095 28.975 2.392 1.00 53.25 83 SER A O 1
ATOM 662 N N . SER A 1 84 ? -20.661 31.144 2.158 1.00 58.84 84 SER A N 1
ATOM 663 C CA . SER A 1 84 ? -19.669 31.564 1.176 1.00 58.84 84 SER A CA 1
ATOM 664 C C . SER A 1 84 ? -18.247 31.450 1.737 1.00 58.84 84 SER A C 1
ATOM 666 O O . SER A 1 84 ? -17.851 32.274 2.556 1.00 58.84 84 SER A O 1
ATOM 668 N N . ALA A 1 85 ? -17.472 30.466 1.280 1.00 54.94 85 ALA A N 1
ATOM 669 C CA . ALA A 1 85 ? -16.016 30.473 1.392 1.00 54.94 85 ALA A CA 1
ATOM 670 C C . ALA A 1 85 ? -15.394 29.612 0.280 1.00 54.94 85 ALA A C 1
ATOM 672 O O . ALA A 1 85 ? -15.527 28.393 0.275 1.00 54.94 85 ALA A O 1
ATOM 673 N N . ASP A 1 86 ? -14.709 30.295 -0.638 1.00 51.00 86 ASP A N 1
ATOM 674 C CA . ASP A 1 86 ? -13.686 29.766 -1.547 1.00 51.00 86 ASP A CA 1
ATOM 675 C C . ASP A 1 86 ? -14.142 28.739 -2.613 1.00 51.00 86 ASP A C 1
ATOM 677 O O . ASP A 1 86 ? -13.915 27.536 -2.514 1.00 51.00 86 ASP A O 1
ATOM 681 N N . ASN A 1 87 ? -14.735 29.250 -3.701 1.00 45.19 87 ASN A N 1
ATOM 682 C CA . ASN A 1 87 ? -15.009 28.519 -4.950 1.00 45.19 87 ASN A CA 1
ATOM 683 C C . ASN A 1 87 ? -13.742 28.353 -5.822 1.00 45.19 87 ASN A C 1
ATOM 685 O O . ASN A 1 87 ? -13.805 28.485 -7.047 1.00 45.19 87 ASN A O 1
ATOM 689 N N . ARG A 1 88 ? -12.570 28.068 -5.241 1.00 52.75 88 ARG A N 1
ATOM 690 C CA . ARG A 1 88 ? -11.499 27.481 -6.055 1.00 52.75 88 ARG A CA 1
ATOM 691 C C . ARG A 1 88 ? -11.939 26.067 -6.434 1.00 52.75 88 ARG A C 1
ATOM 693 O O . ARG A 1 88 ? -12.308 25.311 -5.533 1.00 52.75 88 ARG A O 1
ATOM 700 N N . PRO A 1 89 ? -11.921 25.681 -7.723 1.00 44.62 89 PRO A N 1
ATOM 701 C CA . PRO A 1 89 ? -12.141 24.295 -8.103 1.00 44.62 89 PRO A CA 1
ATOM 702 C C . PRO A 1 89 ? -11.076 23.462 -7.390 1.00 44.62 89 PRO A C 1
ATOM 704 O O . PRO A 1 89 ? -9.897 23.510 -7.739 1.00 44.62 89 PRO A O 1
ATOM 707 N N . ARG A 1 90 ? -11.480 22.764 -6.322 1.00 52.09 90 ARG A N 1
ATOM 708 C CA . ARG A 1 90 ? -10.632 21.798 -5.632 1.00 52.09 90 ARG A CA 1
ATOM 709 C C . ARG A 1 90 ? -10.399 20.680 -6.634 1.00 52.09 90 ARG A C 1
ATOM 711 O O . ARG A 1 90 ? -11.279 19.851 -6.849 1.00 52.09 90 ARG A O 1
ATOM 718 N N . LEU A 1 91 ? -9.268 20.766 -7.329 1.00 45.28 91 LEU A N 1
ATOM 719 C CA . LEU A 1 91 ? -8.777 19.766 -8.266 1.00 45.28 91 LEU A CA 1
ATOM 720 C C . LEU A 1 91 ? -8.967 18.382 -7.636 1.00 45.28 91 LEU A C 1
ATOM 722 O O . LEU A 1 91 ? -8.340 18.090 -6.627 1.00 45.28 91 LEU A O 1
ATOM 726 N N . GLY A 1 92 ? -9.885 17.599 -8.208 1.00 53.84 92 GLY A N 1
ATOM 727 C CA . GLY A 1 92 ? -10.115 16.188 -7.898 1.00 53.84 92 GLY A CA 1
ATOM 728 C C . GLY A 1 92 ? -10.372 15.890 -6.425 1.00 53.84 92 GLY A C 1
ATOM 729 O O . GLY A 1 92 ? -9.485 15.399 -5.744 1.00 53.84 92 GLY A O 1
ATOM 730 N N . THR A 1 93 ? -11.593 16.120 -5.934 1.00 60.22 93 THR A N 1
ATOM 731 C CA . THR A 1 93 ? -11.982 15.550 -4.633 1.00 60.22 93 THR A CA 1
ATOM 732 C C . THR A 1 93 ? -12.028 14.031 -4.789 1.00 60.22 93 THR A C 1
ATOM 734 O O . THR A 1 93 ? -12.978 13.504 -5.368 1.00 60.22 93 THR A O 1
ATOM 737 N N . VAL A 1 94 ? -10.975 13.337 -4.352 1.00 74.00 94 VAL A N 1
ATOM 738 C CA . VAL A 1 94 ? -10.950 11.873 -4.311 1.00 74.00 94 VAL A CA 1
ATOM 739 C C . VAL A 1 94 ? -12.082 11.428 -3.390 1.00 74.00 94 VAL A C 1
ATOM 741 O O . VAL A 1 94 ? -12.235 11.943 -2.279 1.00 74.00 94 VAL A O 1
ATOM 744 N N . LEU A 1 95 ? -12.939 10.537 -3.892 1.00 85.56 95 LEU A N 1
ATOM 745 C CA . LEU A 1 95 ? -14.060 10.032 -3.110 1.00 85.56 95 LEU A CA 1
ATOM 746 C C . LEU A 1 95 ? -13.515 9.226 -1.925 1.00 85.56 95 LEU A C 1
ATOM 748 O O . LEU A 1 95 ? -12.605 8.419 -2.115 1.00 85.56 95 LEU A O 1
ATOM 752 N N . PRO A 1 96 ? -14.048 9.433 -0.712 1.00 92.38 96 PRO A N 1
ATOM 753 C CA . PRO A 1 96 ? -13.638 8.648 0.438 1.00 92.38 96 PRO A CA 1
ATOM 754 C C . PRO A 1 96 ? -14.024 7.181 0.231 1.00 92.38 96 PRO A C 1
ATOM 756 O O . PRO A 1 96 ? -15.131 6.884 -0.224 1.00 92.38 96 PRO A O 1
ATOM 759 N N . ILE A 1 97 ? -13.126 6.273 0.598 1.00 94.06 97 ILE A N 1
ATOM 760 C CA . ILE A 1 97 ? -13.359 4.830 0.489 1.00 94.06 97 ILE A CA 1
ATOM 761 C C . ILE A 1 97 ? -13.986 4.355 1.787 1.00 94.06 97 ILE A C 1
ATOM 763 O O . ILE A 1 97 ? -13.447 4.595 2.868 1.00 94.06 97 ILE A O 1
ATOM 767 N N . VAL A 1 98 ? -15.145 3.709 1.688 1.00 96.44 98 VAL A N 1
ATOM 768 C CA . VAL A 1 98 ? -15.876 3.181 2.840 1.00 96.44 98 VAL A CA 1
ATOM 769 C C . VAL A 1 98 ? -15.807 1.662 2.799 1.00 96.44 98 VAL A C 1
ATOM 771 O O . VAL A 1 98 ? -16.344 1.029 1.896 1.00 96.44 98 VAL A O 1
ATOM 774 N N . THR A 1 99 ? -15.144 1.090 3.796 1.00 96.56 99 THR A N 1
ATOM 775 C CA . THR A 1 99 ? -15.003 -0.360 3.967 1.00 96.56 99 THR A CA 1
ATOM 776 C C . THR A 1 99 ? -16.293 -0.986 4.505 1.00 96.56 99 THR A C 1
ATOM 778 O O . THR A 1 99 ? -17.097 -0.317 5.161 1.00 96.56 99 THR A O 1
ATOM 781 N N . ALA A 1 100 ? -16.462 -2.299 4.311 1.00 94.56 100 ALA A N 1
ATOM 782 C CA . ALA A 1 100 ? -17.625 -3.046 4.806 1.00 94.56 100 ALA A CA 1
ATOM 783 C C . ALA A 1 100 ? -17.806 -2.974 6.337 1.00 94.56 100 ALA A C 1
ATOM 785 O O . ALA A 1 100 ? -18.929 -3.027 6.830 1.00 94.56 100 ALA A O 1
ATOM 786 N N . ASN A 1 101 ? -16.712 -2.784 7.081 1.00 95.69 101 ASN A N 1
ATOM 787 C CA . ASN A 1 101 ? -16.720 -2.679 8.543 1.00 95.69 101 ASN A CA 1
ATOM 788 C C . ASN A 1 101 ? -17.016 -1.250 9.042 1.00 95.69 101 ASN A C 1
ATOM 790 O O . ASN A 1 101 ? -16.968 -0.982 10.239 1.00 95.69 101 ASN A O 1
ATOM 794 N N . GLY A 1 102 ? -17.306 -0.307 8.139 1.00 96.00 102 GLY A N 1
ATOM 795 C CA . GLY A 1 102 ? -17.649 1.070 8.494 1.00 96.00 102 GLY A CA 1
ATOM 796 C C . GLY A 1 102 ? -16.449 1.987 8.748 1.00 96.00 102 GLY A C 1
ATOM 797 O O . GLY A 1 102 ? -16.638 3.103 9.237 1.00 96.00 102 GLY A O 1
ATOM 798 N N . PHE A 1 103 ? -15.225 1.568 8.405 1.00 97.25 103 PHE A N 1
ATOM 799 C CA . PHE A 1 103 ? -14.093 2.493 8.317 1.00 97.25 103 PHE A CA 1
ATOM 800 C C . PHE A 1 103 ? -14.179 3.308 7.031 1.00 97.25 103 PHE A C 1
ATOM 802 O O . PHE A 1 103 ? -14.452 2.767 5.963 1.00 97.25 103 PHE A O 1
ATOM 809 N N . THR A 1 104 ? -13.904 4.601 7.141 1.00 97.31 104 THR A N 1
ATOM 810 C CA . THR A 1 104 ? -13.758 5.532 6.025 1.00 97.31 104 THR A CA 1
ATOM 811 C C . THR A 1 104 ? -12.293 5.932 5.901 1.00 97.31 104 THR A C 1
ATOM 813 O O . THR A 1 104 ? -11.741 6.551 6.815 1.00 97.31 104 THR A O 1
ATOM 816 N N . ILE A 1 105 ? -11.668 5.598 4.778 1.00 96.31 105 ILE A N 1
ATOM 817 C CA . ILE A 1 105 ? -10.306 6.002 4.437 1.00 96.31 105 ILE A CA 1
ATOM 818 C C . ILE A 1 105 ? -10.399 7.328 3.683 1.00 96.31 105 ILE A C 1
ATOM 820 O O . ILE A 1 105 ? -11.015 7.425 2.620 1.00 96.31 105 ILE A O 1
ATOM 824 N N . LEU A 1 106 ? -9.828 8.375 4.272 1.00 93.69 106 LEU A N 1
ATOM 825 C CA . LEU A 1 106 ? -9.704 9.686 3.648 1.00 93.69 106 LEU A CA 1
ATOM 826 C C . LEU A 1 106 ? -8.332 9.802 2.984 1.00 93.69 106 LEU A C 1
ATOM 828 O O . LEU A 1 106 ? -7.344 9.277 3.510 1.00 93.69 106 LEU A O 1
ATOM 832 N N . GLU A 1 107 ? -8.301 10.525 1.861 1.00 83.19 107 GLU A N 1
ATOM 833 C CA . GLU A 1 107 ? -7.115 10.705 1.022 1.00 83.19 107 GLU A CA 1
ATOM 834 C C . GLU A 1 107 ? -5.877 11.040 1.855 1.00 83.19 107 GLU A C 1
ATOM 836 O O . GLU A 1 107 ? -5.883 11.921 2.726 1.00 83.19 107 GLU A O 1
ATOM 841 N N . GLY A 1 108 ? -4.817 10.281 1.590 1.00 76.44 108 GLY A N 1
ATOM 842 C CA . GLY A 1 108 ? -3.581 10.385 2.328 1.00 76.44 108 GLY A CA 1
ATOM 843 C C . GLY A 1 108 ? -2.657 11.469 1.794 1.00 76.44 108 GLY A C 1
ATOM 844 O O . GLY A 1 108 ? -2.505 11.646 0.585 1.00 76.44 108 GLY A O 1
ATOM 845 N N . SER A 1 109 ? -1.975 12.175 2.696 1.00 80.94 109 SER A N 1
ATOM 846 C CA . SER A 1 109 ? -0.864 13.027 2.292 1.00 80.94 109 SER A CA 1
ATOM 847 C C . SER A 1 109 ? 0.384 12.176 2.071 1.00 80.94 109 SER A C 1
ATOM 849 O O . SER A 1 109 ? 0.710 11.268 2.844 1.00 80.94 109 SER A O 1
ATOM 851 N N . ARG A 1 110 ? 1.105 12.475 0.991 1.00 80.88 110 ARG A N 1
ATOM 852 C CA . ARG A 1 110 ? 2.432 11.903 0.760 1.00 80.88 110 ARG A CA 1
ATOM 853 C C . ARG A 1 110 ? 3.431 12.589 1.672 1.00 80.88 110 ARG A C 1
ATOM 855 O O . ARG A 1 110 ? 3.440 13.819 1.771 1.00 80.88 110 ARG A O 1
ATOM 862 N N . VAL A 1 111 ? 4.298 11.806 2.300 1.00 82.62 111 VAL A N 1
ATOM 863 C CA . VAL A 1 111 ? 5.471 12.361 2.967 1.00 82.62 111 VAL A CA 1
ATOM 864 C C . VAL A 1 111 ? 6.518 12.604 1.880 1.00 82.62 111 VAL A C 1
ATOM 866 O O . VAL A 1 111 ? 6.965 11.682 1.206 1.00 82.62 111 VAL A O 1
ATOM 869 N N . GLY A 1 112 ? 6.844 13.872 1.625 1.00 82.75 112 GLY A N 1
ATOM 870 C CA . GLY A 1 112 ? 7.762 14.236 0.545 1.00 82.75 112 GLY A CA 1
ATOM 871 C C . GLY A 1 112 ? 9.112 13.525 0.681 1.00 82.75 112 GLY A C 1
ATOM 872 O O . GLY A 1 112 ? 9.717 13.545 1.750 1.00 82.75 112 GLY A O 1
ATOM 873 N N . GLY A 1 113 ? 9.581 12.916 -0.410 1.00 81.38 113 GLY A N 1
ATOM 874 C CA . GLY A 1 113 ? 10.882 12.242 -0.461 1.00 81.38 113 GLY A CA 1
ATOM 875 C C . GLY A 1 113 ? 10.908 10.816 0.098 1.00 81.38 113 GLY A C 1
ATOM 876 O O . GLY A 1 113 ? 11.988 10.233 0.158 1.00 81.38 113 GLY A O 1
ATOM 877 N N . THR A 1 114 ? 9.765 10.239 0.480 1.00 87.88 114 THR A N 1
ATOM 878 C CA . THR A 1 114 ? 9.667 8.837 0.916 1.00 87.88 114 THR A CA 1
ATOM 879 C C . THR A 1 114 ? 8.512 8.110 0.218 1.00 87.88 114 THR A C 1
ATOM 881 O O . THR A 1 114 ? 7.633 8.741 -0.367 1.00 87.88 114 THR A O 1
ATOM 884 N N . THR A 1 115 ? 8.521 6.775 0.263 1.00 86.69 115 THR A N 1
ATOM 885 C CA . THR A 1 115 ? 7.378 5.923 -0.121 1.00 86.69 115 THR A CA 1
ATOM 886 C C . THR A 1 115 ? 6.323 5.840 0.982 1.00 86.69 115 THR A C 1
ATOM 888 O O . THR A 1 115 ? 5.382 5.057 0.882 1.00 86.69 115 THR A O 1
ATOM 891 N N . ASP A 1 116 ? 6.474 6.621 2.055 1.00 93.00 116 ASP A N 1
ATOM 892 C CA . ASP A 1 116 ? 5.539 6.596 3.169 1.00 93.00 116 ASP A CA 1
ATOM 893 C C . ASP A 1 116 ? 4.274 7.367 2.783 1.00 93.00 116 ASP A C 1
ATOM 895 O O . ASP A 1 116 ? 4.302 8.560 2.447 1.00 93.00 116 ASP A O 1
ATOM 899 N N . HIS A 1 117 ? 3.141 6.690 2.911 1.00 94.81 117 HIS A N 1
ATOM 900 C CA . HIS A 1 117 ? 1.827 7.265 2.675 1.00 94.81 117 HIS A CA 1
ATOM 901 C C . HIS A 1 117 ? 1.086 7.396 3.997 1.00 94.81 117 HIS A C 1
ATOM 903 O O . HIS A 1 117 ? 0.974 6.433 4.751 1.00 94.81 117 HIS A O 1
ATOM 909 N N . ARG A 1 118 ? 0.577 8.591 4.307 1.00 95.75 118 ARG A N 1
ATOM 910 C CA . ARG A 1 118 ? -0.192 8.815 5.531 1.00 95.75 118 ARG A CA 1
ATOM 911 C C . ARG A 1 118 ? -1.656 8.995 5.197 1.00 95.75 118 ARG A C 1
ATOM 913 O O . ARG A 1 118 ? -2.023 10.030 4.662 1.00 95.75 118 ARG A O 1
ATOM 920 N N . PHE A 1 119 ? -2.482 8.043 5.592 1.00 96.06 119 PHE A N 1
ATOM 921 C CA . PHE A 1 119 ? -3.927 8.090 5.435 1.00 96.06 119 PHE A CA 1
ATOM 922 C C . PHE A 1 119 ? -4.593 8.557 6.712 1.00 96.06 119 PHE A C 1
ATOM 924 O O . PHE A 1 119 ? -4.073 8.393 7.818 1.00 96.06 119 PHE A O 1
ATOM 931 N N . ARG A 1 120 ? -5.783 9.124 6.560 1.00 96.38 120 ARG A N 1
ATOM 932 C CA . ARG A 1 120 ? -6.602 9.512 7.695 1.00 96.38 120 ARG A CA 1
ATOM 933 C 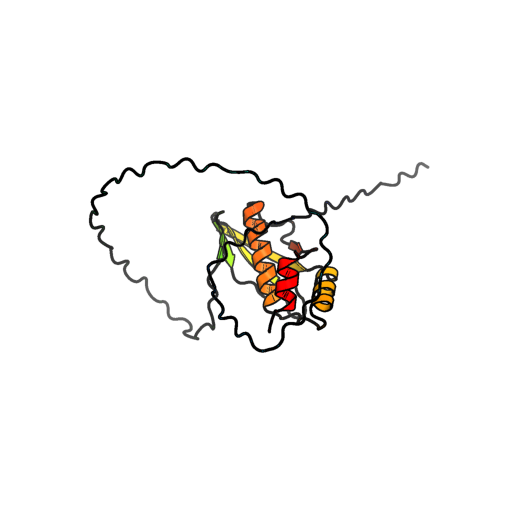C . ARG A 1 120 ? -7.825 8.619 7.727 1.00 96.38 120 ARG A C 1
ATOM 935 O O . ARG A 1 120 ? -8.706 8.736 6.886 1.00 96.38 120 ARG A O 1
ATOM 942 N N . VAL A 1 121 ? -7.863 7.722 8.697 1.00 96.94 121 VAL A N 1
ATOM 943 C CA . VAL A 1 121 ? -8.906 6.709 8.819 1.00 96.94 121 VAL A CA 1
ATOM 944 C C . VAL A 1 121 ? -9.896 7.162 9.880 1.00 96.94 121 VAL A C 1
ATOM 946 O O . VAL A 1 121 ? -9.500 7.604 10.958 1.00 96.94 121 VAL A O 1
ATOM 949 N N . ARG A 1 122 ? -11.188 7.088 9.569 1.00 97.31 122 ARG A N 1
ATOM 950 C CA . ARG A 1 122 ? -12.278 7.400 10.493 1.00 97.31 122 ARG A CA 1
ATOM 951 C C . ARG A 1 122 ? -13.157 6.172 10.679 1.00 97.31 122 ARG A C 1
ATOM 953 O O . ARG A 1 122 ? -13.624 5.609 9.698 1.00 97.31 122 ARG A O 1
ATOM 960 N N . HIS A 1 123 ? -13.425 5.794 11.918 1.00 96.25 123 HIS A N 1
ATOM 961 C CA . HIS A 1 123 ? -14.381 4.743 12.240 1.00 96.25 123 HIS A CA 1
ATOM 962 C C . HIS A 1 123 ? -15.808 5.300 12.345 1.00 96.25 123 HIS A C 1
ATOM 964 O O . HIS A 1 123 ? -16.017 6.485 12.631 1.00 96.25 123 HIS A O 1
ATOM 970 N N . SER A 1 124 ? -16.801 4.430 12.163 1.00 93.25 124 SER A N 1
ATOM 971 C CA . SER A 1 124 ? -18.232 4.751 12.263 1.00 93.25 124 SER A CA 1
ATOM 972 C C . SER A 1 124 ? -18.628 5.334 13.626 1.00 93.25 124 SER A C 1
ATOM 974 O O . SER A 1 124 ? -19.490 6.207 13.702 1.00 93.25 124 SER A O 1
ATOM 976 N N . THR A 1 125 ? -17.935 4.937 14.698 1.00 93.25 125 THR A N 1
ATOM 977 C CA . THR A 1 125 ? -18.130 5.478 16.058 1.00 93.25 125 THR A CA 1
ATOM 978 C C . THR A 1 125 ? -17.606 6.905 16.233 1.00 93.25 125 THR A C 1
ATOM 980 O O . THR A 1 125 ? -17.793 7.505 17.288 1.00 93.25 125 THR A O 1
ATOM 983 N N . GLY A 1 126 ? -16.942 7.463 15.218 1.00 92.25 126 GLY A N 1
ATOM 984 C CA . GLY A 1 126 ? -16.409 8.821 15.230 1.00 92.25 126 GLY A CA 1
ATOM 985 C C . GLY A 1 126 ? -14.943 8.936 15.645 1.00 92.25 126 GLY A C 1
ATOM 986 O O . GLY A 1 126 ? -14.404 10.038 15.558 1.00 92.25 126 GLY A O 1
ATOM 987 N N . SER A 1 127 ? -14.277 7.841 16.034 1.00 95.06 127 SER A N 1
ATOM 988 C CA . SER A 1 127 ? -12.823 7.861 16.241 1.00 95.06 127 SER A CA 1
ATOM 989 C C . SER A 1 127 ? -12.095 8.103 14.916 1.00 95.06 127 SER A C 1
ATOM 991 O O . SER A 1 127 ? -12.557 7.693 13.849 1.00 95.06 127 SER A O 1
ATOM 993 N N . GLN A 1 128 ? -10.973 8.817 14.974 1.00 95.81 128 GLN A N 1
ATOM 994 C CA . GLN A 1 128 ? -10.175 9.160 13.804 1.00 95.81 128 GLN A CA 1
ATOM 995 C C . GLN A 1 128 ? -8.694 9.014 14.130 1.00 95.81 128 GLN A C 1
ATOM 997 O O . GLN A 1 128 ? -8.238 9.503 15.162 1.00 95.81 128 GLN A O 1
ATOM 1002 N N . GLN A 1 129 ? -7.944 8.394 13.224 1.00 96.50 129 GLN A N 1
ATOM 1003 C CA . GLN A 1 129 ? -6.529 8.098 13.406 1.00 96.50 129 GLN A CA 1
ATOM 1004 C C . GLN A 1 129 ? -5.754 8.348 12.113 1.00 96.50 129 GLN A C 1
ATOM 1006 O O . GLN A 1 129 ? -6.269 8.156 11.010 1.00 96.50 129 GLN A O 1
ATOM 1011 N N . ASN A 1 130 ? -4.516 8.823 12.243 1.00 96.62 130 ASN A N 1
ATOM 1012 C CA . ASN A 1 130 ? -3.629 9.018 11.101 1.00 9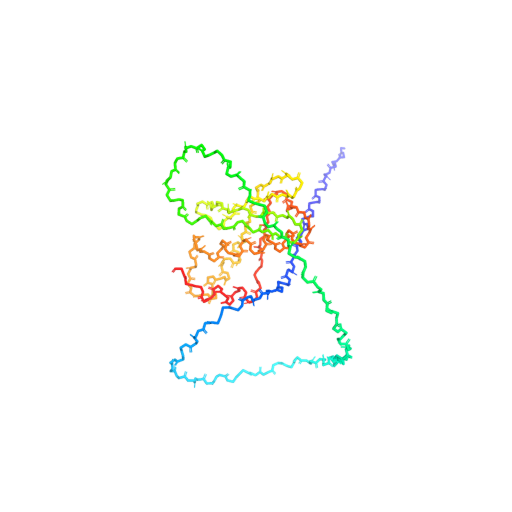6.62 130 ASN A CA 1
ATOM 1013 C C . ASN A 1 130 ? -2.736 7.791 10.976 1.00 96.62 130 ASN A C 1
ATOM 1015 O O . ASN A 1 130 ? -1.828 7.629 11.780 1.00 96.62 130 ASN A O 1
ATOM 1019 N N . VAL A 1 131 ? -2.971 6.964 9.968 1.00 97.31 131 VAL A N 1
ATOM 1020 C CA . VAL A 1 131 ? -2.220 5.730 9.747 1.00 97.31 131 VAL A CA 1
ATOM 1021 C C . VAL A 1 131 ? -1.130 5.973 8.712 1.00 97.31 131 VAL A C 1
ATOM 1023 O O . VAL A 1 131 ? -1.399 6.487 7.629 1.00 97.31 131 VAL A O 1
ATOM 1026 N N . SER A 1 132 ? 0.106 5.604 9.030 1.00 96.75 132 SER A N 1
ATOM 1027 C CA . SER A 1 132 ? 1.233 5.632 8.101 1.00 96.75 132 SER A CA 1
ATOM 1028 C C . SER A 1 132 ? 1.464 4.242 7.524 1.00 96.75 132 SER A C 1
ATOM 1030 O O . SER A 1 132 ? 1.778 3.308 8.253 1.00 96.75 132 SER A O 1
ATOM 1032 N N . VAL A 1 133 ? 1.371 4.118 6.211 1.00 97.12 133 VAL A N 1
ATOM 1033 C CA . VAL A 1 133 ? 1.711 2.904 5.475 1.00 97.12 133 VAL A CA 1
ATOM 1034 C C . VAL A 1 133 ? 3.114 3.066 4.904 1.00 97.12 133 VAL A C 1
ATOM 1036 O O . VAL A 1 133 ? 3.429 4.101 4.312 1.00 97.12 133 VAL A O 1
ATOM 1039 N N . ARG A 1 134 ? 3.967 2.069 5.129 1.00 96.56 134 ARG A N 1
ATOM 1040 C CA . ARG A 1 134 ? 5.378 2.065 4.737 1.00 96.56 134 ARG A CA 1
ATOM 1041 C C . ARG A 1 134 ? 5.690 0.817 3.939 1.00 96.56 134 ARG A C 1
ATOM 1043 O O . ARG A 1 134 ? 5.225 -0.260 4.294 1.00 96.56 134 ARG A O 1
ATOM 1050 N N . PHE A 1 135 ? 6.535 0.958 2.930 1.00 96.31 135 PHE A N 1
ATOM 1051 C CA . PHE A 1 135 ? 7.091 -0.173 2.198 1.00 96.31 135 PHE A CA 1
ATOM 1052 C C . PHE A 1 135 ? 8.518 -0.415 2.660 1.00 96.31 135 PHE A C 1
ATOM 1054 O O . PHE A 1 135 ? 9.311 0.527 2.754 1.00 96.31 135 PHE A O 1
ATOM 1061 N N . ASP A 1 136 ? 8.852 -1.672 2.937 1.00 96.50 136 ASP A N 1
ATOM 1062 C CA . ASP A 1 136 ? 10.235 -2.026 3.205 1.00 96.50 136 ASP A CA 1
ATOM 1063 C C . ASP A 1 136 ? 11.114 -1.752 1.971 1.00 96.50 136 ASP A C 1
ATOM 1065 O O . ASP A 1 136 ? 10.688 -1.859 0.815 1.00 96.50 136 ASP A O 1
ATOM 1069 N N . ARG A 1 137 ? 12.380 -1.392 2.201 1.00 95.25 137 ARG A N 1
ATOM 1070 C CA . ARG A 1 137 ? 13.317 -1.087 1.109 1.00 95.25 137 ARG A CA 1
ATOM 1071 C C . ARG A 1 137 ? 13.565 -2.294 0.205 1.00 95.25 137 ARG A C 1
ATOM 1073 O O . ARG A 1 137 ? 13.833 -2.108 -0.981 1.00 95.25 137 ARG A O 1
ATOM 1080 N N . SER A 1 138 ? 13.478 -3.509 0.744 1.00 96.50 138 SER A N 1
ATOM 1081 C CA . SER A 1 138 ? 13.618 -4.742 -0.032 1.00 96.50 138 SER A CA 1
ATOM 1082 C C . SER A 1 138 ? 12.501 -4.901 -1.067 1.00 96.50 138 SER A C 1
ATOM 1084 O O . SER A 1 138 ? 12.784 -5.265 -2.208 1.00 96.50 138 SER A O 1
ATOM 1086 N N . VAL A 1 139 ? 11.262 -4.529 -0.723 1.00 96.69 139 VAL A N 1
ATOM 1087 C CA . VAL A 1 139 ? 10.120 -4.510 -1.650 1.00 96.69 139 VAL A CA 1
ATOM 1088 C C . VAL A 1 139 ? 10.385 -3.555 -2.805 1.00 96.69 139 VAL A C 1
ATOM 1090 O O . VAL A 1 139 ? 10.222 -3.922 -3.968 1.00 96.69 139 VAL A O 1
ATOM 1093 N N . MET A 1 140 ? 10.846 -2.343 -2.494 1.00 95.50 140 MET A N 1
ATOM 1094 C CA . MET A 1 140 ? 11.164 -1.341 -3.511 1.00 95.50 140 MET A CA 1
ATOM 1095 C C . MET A 1 140 ? 12.257 -1.831 -4.466 1.00 95.50 140 MET A C 1
ATOM 1097 O O . MET A 1 140 ? 12.094 -1.761 -5.683 1.00 95.50 140 MET A O 1
ATOM 1101 N N . ALA A 1 141 ? 13.339 -2.393 -3.921 1.00 96.31 141 ALA A N 1
ATOM 1102 C CA . ALA A 1 141 ? 14.425 -2.952 -4.719 1.00 96.31 141 ALA A CA 1
ATOM 1103 C C . ALA A 1 141 ? 13.944 -4.102 -5.621 1.00 96.31 141 ALA A C 1
ATOM 1105 O O . ALA A 1 141 ? 14.363 -4.202 -6.776 1.00 96.31 141 ALA A O 1
ATOM 1106 N N . ARG A 1 142 ? 13.028 -4.945 -5.126 1.00 96.81 142 ARG A N 1
ATOM 1107 C CA . ARG A 1 142 ? 12.428 -6.032 -5.910 1.00 96.81 142 ARG A CA 1
ATOM 1108 C C . ARG A 1 142 ? 11.585 -5.486 -7.065 1.00 96.81 142 ARG A C 1
ATOM 1110 O O . ARG A 1 142 ? 11.683 -6.007 -8.175 1.00 96.81 142 ARG A O 1
ATOM 1117 N N . VAL A 1 143 ? 10.793 -4.434 -6.838 1.00 96.62 143 VAL A N 1
ATOM 1118 C CA . VAL A 1 143 ? 10.004 -3.772 -7.894 1.00 96.62 143 VAL A CA 1
ATOM 1119 C C . VAL A 1 143 ? 10.916 -3.194 -8.976 1.00 96.62 143 VAL A C 1
ATOM 1121 O O . VAL A 1 143 ? 10.704 -3.464 -10.160 1.00 96.62 143 VAL A O 1
ATOM 1124 N N . ASP A 1 144 ? 11.974 -2.484 -8.585 1.00 96.00 144 ASP A N 1
ATOM 1125 C CA . ASP A 1 144 ? 12.949 -1.924 -9.527 1.00 96.00 144 ASP A CA 1
ATOM 1126 C C . ASP A 1 144 ? 13.642 -3.015 -10.358 1.00 96.00 144 ASP A C 1
ATOM 1128 O O . ASP A 1 144 ? 13.838 -2.860 -11.569 1.00 96.00 144 ASP A O 1
ATOM 1132 N N . GLN A 1 145 ? 13.972 -4.149 -9.729 1.00 96.38 145 GLN A N 1
ATOM 1133 C CA . GLN A 1 145 ? 14.579 -5.296 -10.401 1.00 96.38 145 GLN A CA 1
ATOM 1134 C C . GLN A 1 145 ? 13.644 -5.897 -11.457 1.00 96.38 145 GLN A C 1
ATOM 1136 O O . GLN A 1 145 ? 14.079 -6.169 -12.578 1.00 96.38 145 GLN A O 1
ATOM 1141 N N . VAL A 1 146 ? 12.363 -6.084 -11.127 1.00 96.00 146 VAL A N 1
ATOM 1142 C CA . VAL A 1 146 ? 11.368 -6.635 -12.061 1.00 96.00 146 VAL A CA 1
ATOM 1143 C C . VAL A 1 146 ? 11.109 -5.673 -13.221 1.00 96.00 146 VAL A C 1
ATOM 1145 O O . VAL A 1 146 ? 11.070 -6.093 -14.378 1.00 96.00 146 VAL A O 1
ATOM 1148 N N . ARG A 1 147 ? 10.998 -4.372 -12.939 1.00 94.94 147 ARG A N 1
ATOM 1149 C CA . ARG A 1 147 ? 10.721 -3.341 -13.950 1.00 94.94 147 ARG A CA 1
ATOM 1150 C C . ARG A 1 147 ? 11.944 -2.987 -14.805 1.00 94.94 147 ARG A C 1
ATOM 1152 O O . ARG A 1 147 ? 11.805 -2.285 -15.808 1.00 94.94 147 ARG A O 1
ATOM 1159 N N . LYS A 1 148 ? 13.145 -3.436 -14.414 1.00 94.69 148 LYS A N 1
ATOM 1160 C CA . LYS A 1 148 ? 14.445 -3.061 -15.013 1.00 94.69 148 LYS A CA 1
ATOM 1161 C C . LYS A 1 148 ? 14.663 -1.540 -15.071 1.00 94.69 148 LYS A C 1
ATOM 1163 O O . LYS A 1 148 ? 15.417 -1.045 -15.906 1.00 94.69 148 LYS A O 1
ATOM 1168 N N . SER A 1 149 ? 13.961 -0.793 -14.221 1.00 93.94 149 SER A N 1
ATOM 1169 C CA . SER A 1 149 ? 13.985 0.667 -14.147 1.00 93.94 149 SER A CA 1
ATOM 1170 C C . SER A 1 149 ? 13.440 1.122 -12.797 1.00 93.94 149 SER A C 1
ATOM 1172 O O . SER A 1 149 ? 12.566 0.468 -12.230 1.00 93.94 149 SER A O 1
ATOM 1174 N N . HIS A 1 150 ? 13.939 2.253 -12.299 1.00 93.44 150 HIS A N 1
ATOM 1175 C CA . HIS A 1 150 ? 13.518 2.775 -11.005 1.00 93.44 150 HIS A CA 1
ATOM 1176 C C . HIS A 1 150 ? 12.082 3.303 -11.075 1.00 93.44 150 HIS A C 1
ATOM 1178 O O . HIS A 1 150 ? 11.765 4.152 -11.920 1.00 93.44 150 HIS A O 1
ATOM 1184 N N . LEU A 1 151 ? 11.201 2.798 -10.212 1.00 93.38 151 LEU A N 1
ATOM 1185 C CA . LEU A 1 151 ? 9.866 3.362 -10.050 1.00 93.38 151 LEU A CA 1
ATOM 1186 C C . LEU A 1 151 ? 9.956 4.604 -9.168 1.00 93.38 151 LEU A C 1
ATOM 1188 O O . LEU A 1 151 ? 10.474 4.554 -8.054 1.00 93.38 151 LEU A O 1
ATOM 1192 N N . TRP A 1 152 ? 9.463 5.738 -9.671 1.00 92.88 152 TRP A N 1
ATOM 1193 C CA . TRP A 1 152 ? 9.586 6.999 -8.952 1.00 92.88 152 TRP A CA 1
ATOM 1194 C C . TRP A 1 152 ? 8.941 6.897 -7.566 1.00 92.88 152 TRP A C 1
ATOM 1196 O O . TRP A 1 152 ? 7.848 6.360 -7.413 1.00 92.88 152 TRP A O 1
ATOM 1206 N N . ILE A 1 153 ? 9.592 7.452 -6.544 1.00 90.50 153 ILE A N 1
ATOM 1207 C CA . ILE A 1 153 ? 9.077 7.436 -5.168 1.00 90.50 153 ILE A CA 1
ATOM 1208 C C . ILE A 1 153 ? 7.715 8.138 -5.041 1.00 90.50 153 ILE A C 1
ATOM 1210 O O . ILE A 1 153 ? 6.887 7.771 -4.218 1.00 90.50 153 ILE A O 1
ATOM 1214 N N . GLY A 1 154 ? 7.460 9.118 -5.915 1.00 89.50 154 GLY A N 1
ATOM 1215 C CA . GLY A 1 154 ? 6.174 9.797 -6.065 1.00 89.50 154 GLY A CA 1
ATOM 1216 C C . GLY A 1 154 ? 5.208 9.104 -7.031 1.00 89.50 154 GLY A C 1
ATOM 1217 O O . GLY A 1 154 ? 4.226 9.722 -7.446 1.00 89.50 154 GLY A O 1
ATOM 1218 N N . SER A 1 155 ? 5.473 7.861 -7.425 1.00 92.75 155 SER A N 1
ATOM 1219 C CA . SER A 1 155 ? 4.593 7.085 -8.296 1.00 92.75 155 SER A CA 1
ATOM 1220 C C . SER A 1 155 ? 3.192 6.960 -7.701 1.00 92.75 155 SER A C 1
ATOM 1222 O O . SER A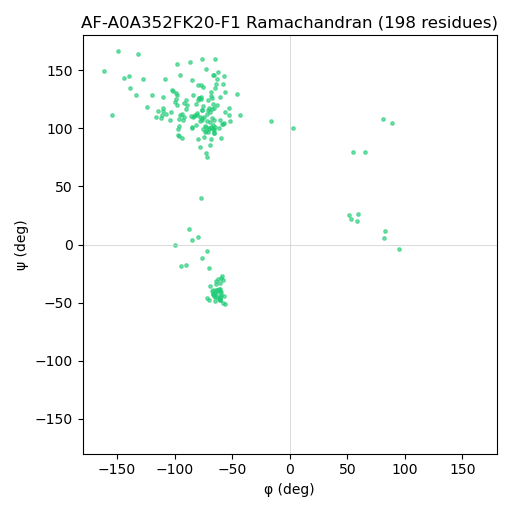 1 155 ? 3.008 6.849 -6.484 1.00 92.75 155 SER A O 1
ATOM 1224 N N . ARG A 1 156 ? 2.172 6.965 -8.565 1.00 92.19 156 ARG A N 1
ATOM 1225 C CA . ARG A 1 156 ? 0.800 6.673 -8.134 1.00 92.19 156 ARG A CA 1
ATOM 1226 C C . ARG A 1 156 ? 0.623 5.198 -7.759 1.00 92.19 156 ARG A C 1
ATOM 1228 O O . ARG A 1 156 ? -0.273 4.905 -6.975 1.00 92.19 156 ARG A O 1
ATOM 1235 N N . PHE A 1 157 ? 1.509 4.318 -8.227 1.00 94.44 157 PHE A N 1
ATOM 1236 C CA . PHE A 1 157 ? 1.551 2.909 -7.844 1.00 94.44 157 PHE A CA 1
ATOM 1237 C C . PHE A 1 157 ? 1.677 2.727 -6.328 1.00 94.44 157 PHE A C 1
ATOM 1239 O O . PHE A 1 157 ? 0.862 2.034 -5.731 1.00 94.44 157 PHE A O 1
ATOM 1246 N N . TRP A 1 158 ? 2.646 3.391 -5.687 1.00 95.06 158 TRP A N 1
ATOM 1247 C CA . TRP A 1 158 ? 2.874 3.244 -4.243 1.00 95.06 158 TRP A CA 1
ATOM 1248 C C . TRP A 1 158 ? 1.678 3.719 -3.419 1.00 95.06 158 TRP A C 1
ATOM 1250 O O . TRP A 1 158 ? 1.286 3.055 -2.464 1.00 95.06 158 TRP A O 1
ATOM 1260 N N . ALA A 1 159 ? 1.047 4.821 -3.836 1.00 93.25 159 ALA A N 1
ATOM 1261 C CA . ALA A 1 159 ? -0.159 5.326 -3.186 1.00 93.25 159 ALA A CA 1
ATOM 1262 C C . ALA A 1 159 ? -1.328 4.341 -3.327 1.00 93.25 159 ALA A C 1
ATOM 1264 O O . ALA A 1 159 ? -2.002 4.060 -2.342 1.00 93.25 159 ALA A O 1
ATOM 1265 N N . PHE A 1 160 ? -1.522 3.799 -4.534 1.00 93.62 160 PHE A N 1
ATOM 1266 C CA . PHE A 1 160 ? -2.556 2.807 -4.820 1.00 93.62 160 PHE A CA 1
ATOM 1267 C C . PHE A 1 160 ? -2.365 1.532 -3.990 1.00 93.62 160 PHE A C 1
ATOM 1269 O O . PHE A 1 160 ? -3.307 1.069 -3.357 1.00 93.62 160 PHE A O 1
ATOM 1276 N N . GLN A 1 161 ? -1.138 1.007 -3.920 1.00 96.06 161 GLN A N 1
ATOM 1277 C CA . GLN A 1 161 ? -0.863 -0.178 -3.110 1.00 96.06 161 GLN A CA 1
ATOM 1278 C C . GLN A 1 161 ? -1.034 0.099 -1.618 1.00 96.06 161 GLN A C 1
ATOM 1280 O O . GLN A 1 161 ? -1.644 -0.689 -0.905 1.00 96.06 161 GLN A O 1
ATOM 1285 N N . ALA A 1 162 ? -0.553 1.241 -1.130 1.00 95.94 162 ALA A N 1
ATOM 1286 C CA . ALA A 1 162 ? -0.670 1.575 0.283 1.00 95.94 162 ALA A CA 1
ATOM 1287 C C . ALA A 1 162 ? -2.137 1.667 0.737 1.00 95.94 162 ALA A C 1
ATOM 1289 O O . ALA A 1 162 ? -2.475 1.228 1.835 1.00 95.94 162 ALA A O 1
ATOM 1290 N N . GLU A 1 163 ? -2.998 2.208 -0.124 1.00 95.75 163 GLU A N 1
ATOM 1291 C CA . GLU A 1 163 ? -4.443 2.274 0.080 1.00 95.75 163 GLU A CA 1
ATOM 1292 C C . GLU A 1 163 ? -5.078 0.878 0.099 1.00 95.75 163 GLU A C 1
ATOM 1294 O O . GLU A 1 163 ? -5.779 0.553 1.057 1.00 95.75 163 GLU A O 1
ATOM 1299 N N . ALA A 1 164 ? -4.763 0.028 -0.886 1.00 95.94 164 ALA A N 1
ATOM 1300 C CA . ALA A 1 164 ? -5.290 -1.334 -0.983 1.00 95.94 164 ALA A CA 1
ATOM 1301 C C . ALA A 1 164 ? -4.905 -2.208 0.227 1.00 95.94 164 ALA A C 1
ATOM 1303 O O . ALA 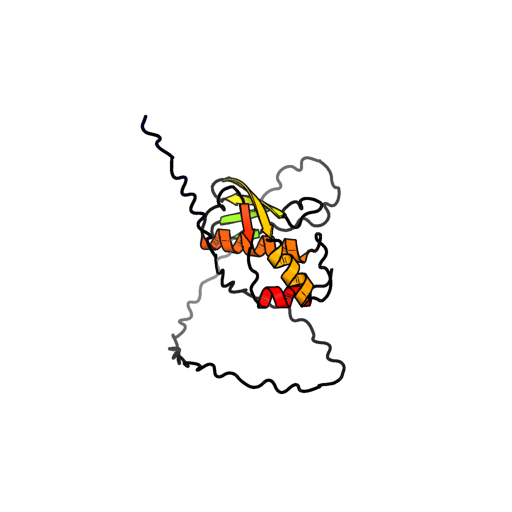A 1 164 ? -5.751 -2.894 0.801 1.00 95.94 164 ALA A O 1
ATOM 1304 N N . TYR A 1 165 ? -3.646 -2.147 0.669 1.00 97.12 165 TYR A N 1
ATOM 1305 C CA . TYR A 1 165 ? -3.185 -2.876 1.854 1.00 97.12 165 TYR A CA 1
ATOM 1306 C C . TYR A 1 165 ? -3.825 -2.363 3.145 1.00 97.12 165 TYR A C 1
ATOM 1308 O O . TYR A 1 165 ? -4.161 -3.156 4.027 1.00 97.12 165 TYR A O 1
ATOM 1316 N N . LEU A 1 166 ? -4.007 -1.046 3.271 1.00 97.06 166 LEU A N 1
ATOM 1317 C CA . LEU A 1 166 ? -4.687 -0.467 4.423 1.00 97.06 166 LEU A CA 1
ATOM 1318 C C . LEU A 1 166 ? -6.161 -0.880 4.462 1.00 97.06 166 LEU A C 1
ATOM 1320 O O . LEU A 1 166 ? -6.656 -1.260 5.521 1.00 97.06 166 LEU A O 1
ATOM 1324 N N . GLU A 1 167 ? -6.850 -0.836 3.324 1.00 96.62 167 GLU A N 1
ATOM 1325 C CA . GLU A 1 167 ? -8.227 -1.309 3.203 1.00 96.62 167 GLU A CA 1
ATOM 1326 C C . GLU A 1 167 ? -8.343 -2.783 3.601 1.00 96.62 167 GLU A C 1
ATOM 1328 O O . GLU A 1 167 ? -9.152 -3.120 4.469 1.00 96.62 167 GLU A O 1
ATOM 1333 N N . ALA A 1 168 ? -7.488 -3.643 3.042 1.00 97.06 168 ALA A N 1
ATOM 1334 C CA . ALA A 1 168 ? -7.458 -5.063 3.369 1.00 97.06 168 ALA A CA 1
ATOM 1335 C C . ALA A 1 168 ? -7.230 -5.300 4.870 1.00 97.06 168 ALA A C 1
ATOM 1337 O O . ALA A 1 168 ? -7.952 -6.085 5.484 1.00 97.06 168 ALA A O 1
ATOM 1338 N N . TYR A 1 169 ? -6.285 -4.579 5.484 1.00 97.31 169 TYR A N 1
ATOM 1339 C CA . TYR A 1 169 ? -6.016 -4.679 6.919 1.00 97.31 169 TYR A CA 1
ATOM 1340 C C . TYR A 1 169 ? -7.239 -4.293 7.763 1.00 97.31 169 TYR A C 1
ATOM 1342 O O . TYR A 1 169 ? -7.613 -5.028 8.678 1.00 97.31 169 TYR A O 1
ATOM 1350 N N . LEU A 1 170 ? -7.884 -3.160 7.457 1.00 96.75 170 LEU A N 1
ATOM 1351 C CA . LEU A 1 170 ? -9.067 -2.681 8.186 1.00 96.75 170 LEU A CA 1
ATOM 1352 C C . LEU A 1 170 ? -10.259 -3.637 8.039 1.00 96.75 170 LEU A C 1
ATOM 1354 O O . LEU A 1 170 ? -11.049 -3.797 8.972 1.00 96.75 170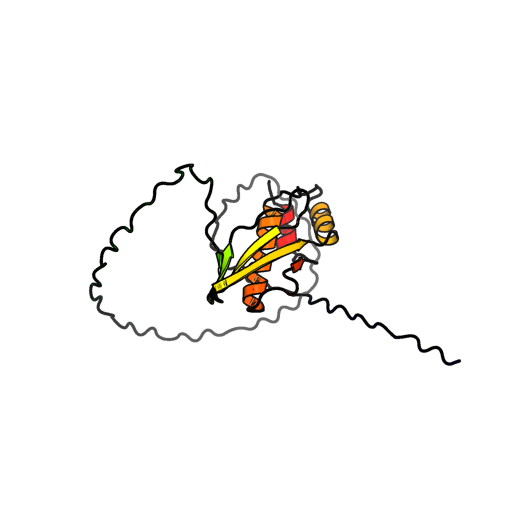 LEU A O 1
ATOM 1358 N N . ILE A 1 171 ? -10.390 -4.289 6.882 1.00 96.25 171 ILE A N 1
ATOM 1359 C CA . ILE A 1 171 ? -11.417 -5.309 6.654 1.00 96.25 171 ILE A CA 1
ATOM 1360 C C . ILE A 1 171 ? -11.110 -6.578 7.459 1.00 96.25 171 ILE A C 1
ATOM 1362 O O . ILE A 1 171 ? -11.995 -7.095 8.138 1.00 96.25 171 ILE A O 1
ATOM 1366 N N . GLU A 1 172 ? -9.872 -7.071 7.410 1.00 96.62 172 GLU A N 1
ATOM 1367 C CA . GLU A 1 172 ? -9.490 -8.341 8.036 1.00 96.62 172 GLU A CA 1
ATOM 1368 C C . GLU A 1 172 ? -9.438 -8.250 9.566 1.00 96.62 172 GLU A C 1
ATOM 1370 O O . GLU A 1 172 ? -9.931 -9.135 10.264 1.00 96.62 172 GLU A O 1
ATOM 1375 N N . LYS A 1 173 ? -8.818 -7.194 10.102 1.00 97.31 173 LYS A N 1
ATOM 1376 C CA . LYS A 1 173 ? -8.608 -7.041 11.548 1.00 97.31 173 LYS A CA 1
ATOM 1377 C C . LYS A 1 173 ? -9.746 -6.311 12.250 1.00 97.31 173 LYS A C 1
ATOM 1379 O O . LYS A 1 173 ? -9.842 -6.420 13.468 1.00 97.31 173 LYS A O 1
ATOM 1384 N N . ALA A 1 174 ? -10.586 -5.588 11.502 1.00 96.31 174 ALA A N 1
ATOM 1385 C CA . ALA A 1 174 ? -11.649 -4.732 12.034 1.00 96.31 174 ALA A CA 1
ATOM 1386 C C . ALA A 1 174 ? -11.166 -3.733 13.109 1.00 96.31 174 ALA A C 1
ATOM 1388 O O . ALA A 1 174 ? -11.946 -3.293 13.950 1.00 96.31 174 ALA A O 1
ATOM 1389 N N . ASP A 1 175 ? -9.883 -3.368 13.071 1.00 97.06 175 ASP A N 1
ATOM 1390 C CA . ASP A 1 175 ? -9.238 -2.458 14.014 1.00 97.06 175 ASP A CA 1
ATOM 1391 C C . ASP A 1 175 ? -8.103 -1.694 13.316 1.00 97.06 175 ASP A C 1
ATOM 1393 O O . ASP A 1 175 ? -7.670 -2.045 12.214 1.00 97.06 175 ASP A O 1
ATOM 1397 N N . TYR A 1 176 ? -7.617 -0.638 13.957 1.00 96.56 176 TYR A N 1
ATOM 1398 C CA . TYR A 1 176 ? -6.494 0.152 13.479 1.00 96.56 176 TYR A CA 1
ATOM 1399 C C . TYR A 1 176 ? -5.164 -0.606 13.626 1.00 96.56 176 TYR A C 1
ATOM 1401 O O . TYR A 1 176 ? -4.994 -1.433 14.526 1.00 96.56 176 TYR A O 1
ATOM 1409 N N . PRO A 1 177 ? -4.177 -0.340 12.754 1.00 96.75 177 PRO A N 1
ATOM 1410 C CA . PRO A 1 177 ? -2.861 -0.942 12.893 1.00 96.75 177 PRO A CA 1
ATOM 1411 C C . PRO A 1 177 ? -2.144 -0.445 14.158 1.00 96.75 177 PRO A C 1
ATOM 1413 O O . PRO A 1 177 ? -2.275 0.725 14.537 1.00 96.75 177 PRO A O 1
ATOM 1416 N N . PRO A 1 178 ? -1.347 -1.307 14.813 1.00 95.00 178 PRO A N 1
ATOM 1417 C CA . PRO A 1 178 ? -0.630 -0.936 16.023 1.00 95.00 178 PRO A CA 1
ATOM 1418 C C . PRO A 1 178 ? 0.377 0.184 15.739 1.00 95.00 178 PRO A C 1
ATOM 1420 O O . PRO A 1 178 ? 1.048 0.193 14.708 1.00 95.00 178 PRO A O 1
ATOM 1423 N N . LYS A 1 179 ? 0.524 1.119 16.687 1.00 96.00 179 LYS A N 1
ATOM 1424 C CA . LYS A 1 179 ? 1.418 2.293 16.571 1.00 96.00 179 LYS A CA 1
ATOM 1425 C C . LYS A 1 179 ? 1.107 3.197 15.371 1.00 96.00 179 LYS A C 1
ATOM 1427 O O . LYS A 1 179 ? 1.984 3.940 14.926 1.00 96.00 179 LYS A O 1
ATOM 1432 N N . ASP A 1 180 ? -0.109 3.107 14.842 1.00 96.56 180 ASP A N 1
ATOM 1433 C CA . ASP A 1 180 ? -0.590 3.878 13.699 1.00 96.56 180 ASP A CA 1
ATOM 1434 C C . ASP A 1 180 ? 0.255 3.634 12.442 1.00 96.56 180 ASP A C 1
ATOM 1436 O O . ASP A 1 180 ? 0.385 4.508 11.583 1.00 96.56 180 ASP A O 1
ATOM 1440 N N . GLN A 1 181 ? 0.894 2.464 12.357 1.00 97.12 181 GLN A N 1
ATOM 1441 C CA . GLN A 1 181 ? 1.854 2.135 11.313 1.00 97.12 181 GLN A CA 1
ATOM 1442 C C . GLN A 1 181 ? 1.581 0.754 10.734 1.00 97.12 181 GLN A C 1
ATOM 1444 O O . GLN A 1 181 ? 1.502 -0.233 11.460 1.00 97.12 181 GLN A O 1
ATOM 1449 N N . LEU A 1 182 ? 1.496 0.695 9.409 1.00 97.50 182 LEU A N 1
ATOM 1450 C CA . LEU A 1 182 ? 1.403 -0.540 8.645 1.00 97.50 182 LEU A CA 1
ATOM 1451 C C . LEU A 1 182 ? 2.667 -0.677 7.794 1.00 97.50 182 LEU A C 1
ATOM 1453 O O . LEU A 1 182 ? 2.920 0.155 6.925 1.00 97.50 182 LEU A O 1
ATOM 1457 N N . LEU A 1 183 ? 3.477 -1.697 8.075 1.00 97.56 183 LEU A N 1
ATOM 1458 C CA . LEU A 1 183 ? 4.686 -2.007 7.313 1.00 97.56 183 LEU A CA 1
ATOM 1459 C C . LEU A 1 183 ? 4.388 -3.135 6.323 1.00 97.56 183 LEU A C 1
ATOM 1461 O O . LEU A 1 183 ? 3.920 -4.198 6.720 1.00 97.56 183 LEU A O 1
ATOM 1465 N N . ILE A 1 184 ? 4.671 -2.890 5.048 1.00 97.56 184 ILE A N 1
ATOM 1466 C CA . ILE A 1 184 ? 4.507 -3.841 3.952 1.00 97.56 184 ILE A CA 1
ATOM 1467 C C . ILE A 1 184 ? 5.895 -4.367 3.590 1.00 97.56 184 ILE A C 1
ATOM 1469 O O . ILE A 1 184 ? 6.718 -3.649 3.018 1.00 97.56 184 ILE A O 1
ATOM 1473 N N . GLU A 1 185 ? 6.152 -5.616 3.964 1.00 97.44 185 GLU A N 1
ATOM 1474 C CA . GLU A 1 185 ? 7.440 -6.294 3.761 1.00 97.44 185 GLU A CA 1
ATOM 1475 C C . GLU A 1 185 ? 7.470 -7.129 2.477 1.00 97.44 185 GLU A C 1
ATOM 1477 O O . GLU A 1 185 ? 8.541 -7.451 1.972 1.00 97.44 185 GLU A O 1
ATOM 1482 N N . GLU A 1 186 ? 6.302 -7.464 1.925 1.00 96.81 186 GLU A N 1
ATOM 1483 C CA . GLU A 1 186 ? 6.177 -8.311 0.744 1.00 96.81 186 GLU A CA 1
ATOM 1484 C C . GLU A 1 186 ? 5.021 -7.843 -0.144 1.00 96.81 186 GLU A C 1
ATOM 1486 O O . GLU A 1 186 ? 3.969 -7.444 0.354 1.00 96.81 186 GLU A O 1
ATOM 1491 N N . LEU A 1 187 ? 5.228 -7.938 -1.460 1.00 96.38 187 LEU A N 1
ATOM 1492 C CA . LEU A 1 187 ? 4.184 -7.831 -2.479 1.00 96.38 187 LEU A CA 1
ATOM 1493 C C . LEU A 1 187 ? 3.928 -9.211 -3.082 1.00 96.38 187 LEU A C 1
ATOM 1495 O O . LEU A 1 187 ? 4.867 -9.992 -3.297 1.00 96.38 187 LEU A O 1
ATOM 1499 N N . SER A 1 188 ? 2.663 -9.484 -3.375 1.00 96.69 188 SER A N 1
ATOM 1500 C CA . SER A 1 188 ? 2.232 -10.653 -4.135 1.00 96.69 188 SER A CA 1
ATOM 1501 C C . SER A 1 188 ? 2.742 -10.602 -5.578 1.00 96.69 188 SER A C 1
ATOM 1503 O O . SER A 1 188 ? 3.088 -9.545 -6.111 1.00 96.69 188 SER A O 1
ATOM 1505 N N . ASP A 1 189 ? 2.781 -11.756 -6.241 1.00 96.19 189 ASP A N 1
ATOM 1506 C CA . ASP A 1 189 ? 3.277 -11.844 -7.617 1.00 96.19 189 ASP A CA 1
ATOM 1507 C C . ASP A 1 189 ? 2.402 -11.054 -8.610 1.00 96.19 189 ASP A C 1
ATOM 1509 O O . ASP A 1 189 ? 2.929 -10.471 -9.560 1.00 96.19 189 ASP A O 1
ATOM 1513 N N . ASP A 1 190 ? 1.094 -10.950 -8.356 1.00 96.31 190 ASP A N 1
ATOM 1514 C CA . ASP A 1 190 ? 0.171 -10.149 -9.168 1.00 96.31 190 ASP A CA 1
ATOM 1515 C C . ASP A 1 190 ? 0.456 -8.645 -9.031 1.00 96.31 190 ASP A C 1
ATOM 1517 O O . ASP A 1 190 ? 0.468 -7.910 -10.020 1.00 96.31 190 ASP A O 1
ATOM 1521 N N . GLU A 1 191 ? 0.760 -8.174 -7.820 1.00 96.56 191 GLU A N 1
ATOM 1522 C CA . GLU A 1 191 ? 1.149 -6.780 -7.575 1.00 96.56 191 GLU A CA 1
ATOM 1523 C C . GLU A 1 191 ? 2.522 -6.466 -8.173 1.00 96.56 191 GLU A C 1
ATOM 1525 O O . GLU A 1 191 ? 2.728 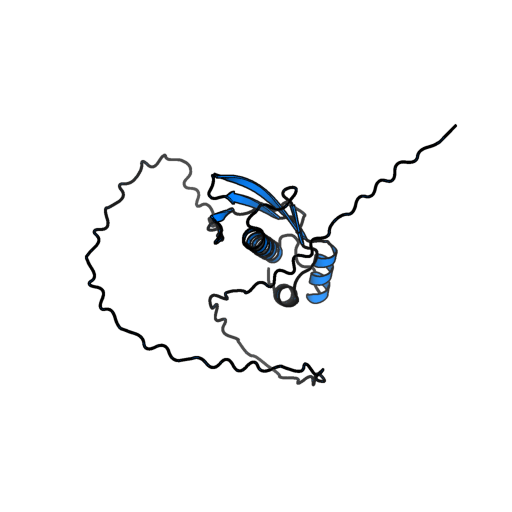-5.375 -8.707 1.00 96.56 191 GLU A O 1
ATOM 1530 N N . MET A 1 192 ? 3.448 -7.430 -8.142 1.00 97.12 192 MET A N 1
ATOM 1531 C CA . MET A 1 192 ? 4.742 -7.327 -8.819 1.00 97.12 192 MET A CA 1
ATOM 1532 C C . MET A 1 192 ? 4.573 -7.230 -10.340 1.00 97.12 192 MET A C 1
ATOM 1534 O O . MET A 1 192 ? 5.250 -6.426 -10.987 1.00 97.12 192 MET A O 1
ATOM 1538 N N . LEU A 1 193 ? 3.651 -8.006 -10.917 1.00 96.00 193 LEU A N 1
ATOM 1539 C CA . LEU A 1 193 ? 3.309 -7.928 -12.336 1.00 96.00 193 LEU A CA 1
ATOM 1540 C C . LEU A 1 193 ? 2.664 -6.577 -12.677 1.00 96.00 193 LEU A C 1
ATOM 1542 O O . LEU A 1 193 ? 3.032 -5.950 -13.672 1.00 96.00 193 LEU A O 1
ATOM 1546 N N . LEU A 1 194 ? 1.760 -6.086 -11.826 1.00 96.06 194 LEU A N 1
ATOM 1547 C CA . LEU A 1 194 ? 1.159 -4.762 -11.977 1.00 96.06 194 LEU A CA 1
ATOM 1548 C C . LEU A 1 194 ? 2.227 -3.658 -11.949 1.00 96.06 194 LEU A C 1
ATOM 1550 O O . LEU A 1 194 ? 2.208 -2.765 -12.798 1.00 96.06 194 LEU A O 1
ATOM 1554 N N . ALA A 1 195 ? 3.192 -3.749 -11.029 1.00 95.81 195 ALA A N 1
ATOM 1555 C CA . ALA A 1 195 ? 4.309 -2.811 -10.923 1.00 95.81 195 ALA A CA 1
ATOM 1556 C C . ALA A 1 195 ? 5.164 -2.779 -12.200 1.00 95.81 195 ALA A C 1
ATOM 1558 O O . ALA A 1 195 ? 5.558 -1.708 -12.667 1.00 95.81 195 ALA A O 1
ATOM 1559 N N . ALA A 1 196 ? 5.420 -3.949 -12.797 1.00 95.75 196 ALA A N 1
ATOM 1560 C CA . ALA A 1 196 ? 6.216 -4.087 -14.016 1.00 95.75 196 ALA A CA 1
ATOM 1561 C C . ALA A 1 196 ? 5.611 -3.332 -15.210 1.00 95.75 196 ALA A C 1
ATOM 1563 O O . ALA A 1 196 ? 6.337 -2.807 -16.056 1.00 95.75 196 ALA A O 1
ATOM 1564 N N . HIS A 1 197 ? 4.280 -3.265 -15.269 1.00 95.69 197 HIS A N 1
ATOM 1565 C CA . HIS A 1 197 ? 3.535 -2.635 -16.357 1.00 95.69 197 HIS A CA 1
ATOM 1566 C C . HIS A 1 197 ? 3.049 -1.217 -16.036 1.00 95.69 197 HIS A C 1
ATOM 1568 O O . HIS A 1 197 ? 2.437 -0.575 -16.897 1.00 95.69 197 HIS A O 1
ATOM 1574 N N . TRP A 1 198 ? 3.338 -0.705 -14.838 1.00 96.44 198 TRP A N 1
ATOM 1575 C CA . TRP A 1 198 ? 2.887 0.614 -14.417 1.00 96.44 198 TRP A CA 1
ATOM 1576 C C . TRP A 1 198 ? 3.574 1.739 -15.206 1.00 96.44 198 TRP A C 1
ATOM 1578 O O . TRP A 1 198 ? 4.805 1.778 -15.356 1.00 96.44 198 TRP A O 1
ATOM 1588 N N . LYS A 1 199 ? 2.759 2.676 -15.701 1.00 91.56 19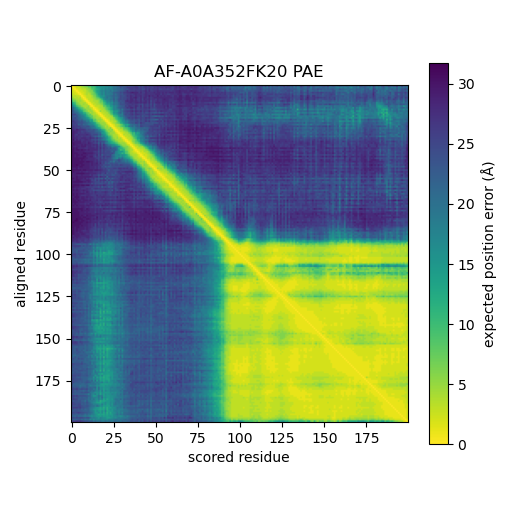9 LYS A N 1
ATOM 1589 C CA . LYS A 1 199 ? 3.189 3.870 -16.434 1.00 91.56 199 LYS A CA 1
ATOM 1590 C C . LYS A 1 199 ? 2.790 5.098 -15.621 1.00 91.56 199 LYS A C 1
ATOM 1592 O O . LYS A 1 199 ? 1.600 5.380 -15.506 1.00 91.56 199 LYS A O 1
ATOM 1597 N N . ASP A 1 200 ? 3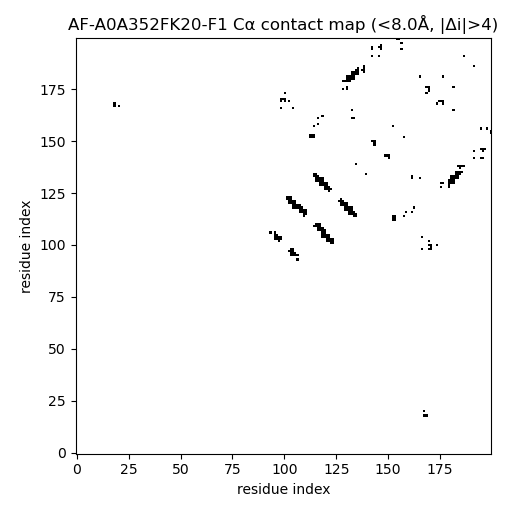.786 5.774 -15.055 1.00 77.94 200 ASP A N 1
ATOM 1598 C CA . ASP A 1 200 ? 3.642 7.125 -14.499 1.00 77.94 200 ASP A CA 1
ATOM 1599 C C . ASP A 1 200 ? 4.052 8.178 -15.528 1.00 77.94 200 ASP A C 1
ATOM 1601 O O . ASP A 1 200 ? 4.941 7.867 -16.360 1.00 77.94 200 ASP A O 1
#

Foldseek 3Di:
DDDDDDDDDDDDPPPPPPLPDPPPDPDPDDPDPDDDDDDDDDDDDDDDDDDDPDDDDDDDDDDDDDDDDDDDDDDDDDDDDDDDDDPPPPPDLDDWDAAPLQKTWHAWDDDPPALKTWIWIAHPVGDIAIAIEHEDVVQQVLLCVLLVHHDDSPAVLSVVVSVVVQSSCCRPVVDADPPSYHYHHDDDPVSSVVSNPDDD

Solvent-accessible surface area (backbone atoms only — not comparable to full-atom values): 13720 Å² total; per-residue (Å²): 137,85,85,84,78,85,84,84,81,82,82,81,81,80,78,81,76,82,74,79,76,80,75,81,75,73,84,79,85,74,86,81,85,85,76,85,85,89,80,86,79,88,75,84,81,78,89,73,89,77,81,80,80,82,79,82,81,78,85,77,84,83,81,87,76,87,76,80,85,73,90,76,81,82,78,80,83,75,83,79,82,84,78,90,75,78,90,65,83,68,81,76,78,76,77,67,46,72,48,96,78,42,37,34,44,36,87,52,53,70,44,85,97,44,67,36,36,35,30,40,37,31,42,76,90,67,54,72,48,67,36,36,31,36,64,36,69,66,41,54,52,52,48,24,61,70,43,75,45,82,72,59,64,85,35,66,63,60,55,53,51,45,50,53,54,49,52,50,44,38,62,73,66,68,49,81,55,70,93,38,42,45,78,42,70,73,76,55,72,68,56,49,52,50,56,49,69,60,82,127

Secondary structure (DSSP, 8-state):
---PPP-----------------------------S------------------------------------------------------S--PPPEE-TTS-EEEEEEE-TTSS-EEEEEE-TTS-EEEEEEEE-HHHHHHHHHHHTSPPPTT-HHHHHHHHHHHHHHHHHHSSPPGGGEEEE----HHHHHHHHH---